Protein AF-L1J1H4-F1 (afdb_monomer)

Solvent-accessible surface area (backbone atoms only — not comparable to full-atom values): 16593 Å² total; per-residue (Å²): 138,80,84,72,66,67,69,47,59,55,51,51,56,49,52,50,52,56,55,65,72,65,65,74,81,90,81,73,96,66,87,78,77,78,72,94,64,86,63,74,34,9,79,82,80,61,44,78,44,43,29,35,33,68,76,76,74,41,37,22,27,68,68,59,43,44,71,75,39,56,64,68,75,60,98,78,78,65,94,61,102,76,55,42,14,94,43,35,31,36,75,41,92,90,56,72,65,78,77,56,76,79,50,76,42,36,40,79,60,85,64,80,75,44,33,41,30,34,42,27,56,46,51,60,86,65,53,69,67,60,54,48,62,66,44,44,82,30,33,60,71,74,45,78,42,68,42,67,55,96,57,52,89,82,42,85,87,56,80,36,65,23,33,30,42,40,26,26,76,37,44,65,19,28,56,42,38,48,72,51,42,61,44,68,49,95,89,27,49,28,43,44,42,58,76,85,64,76,87,84,68,77,90,77,94,78,91,68,82,73,74,71,12,72,46,73,30,65,45,50,79,70,74,66,55,85,52,67,90,77,41,61,37,12,88,45,75,62,50,23,87,85,38,90,70,87,81,74,79,81,76,83,81,78,90,78,83,88,81,85,86,80,89,86,134

Organism: Guillardia theta (strain CCMP2712) (NCBI:txid905079)

Structure (mmCIF, N/CA/C/O backbone):
data_AF-L1J1H4-F1
#
_entry.id   AF-L1J1H4-F1
#
loop_
_atom_site.group_PDB
_atom_site.id
_atom_site.type_symbol
_atom_site.label_atom_id
_atom_site.label_alt_id
_atom_site.label_comp_id
_atom_site.label_asym_id
_atom_site.label_entity_id
_atom_site.label_seq_id
_atom_site.pdbx_PDB_ins_code
_atom_site.Cartn_x
_atom_site.Cartn_y
_atom_site.Cartn_z
_atom_site.occupancy
_atom_site.B_iso_or_equiv
_atom_site.auth_seq_id
_atom_site.auth_comp_id
_atom_site.auth_asym_id
_atom_site.auth_atom_id
_atom_site.pdbx_PDB_model_num
ATOM 1 N N . MET A 1 1 ? 23.441 38.487 -44.786 1.00 44.00 1 MET A N 1
ATOM 2 C CA . MET A 1 1 ? 22.098 38.008 -44.387 1.00 44.00 1 MET A CA 1
ATOM 3 C C . MET A 1 1 ? 22.215 37.277 -43.052 1.00 44.00 1 MET A C 1
ATOM 5 O O . MET A 1 1 ? 23.091 36.436 -42.932 1.00 44.00 1 MET A O 1
ATOM 9 N N . ASN A 1 2 ? 21.420 37.642 -42.040 1.00 37.12 2 ASN A N 1
ATOM 10 C CA . ASN A 1 2 ? 21.580 37.168 -40.655 1.00 37.12 2 ASN A CA 1
ATOM 11 C C . ASN A 1 2 ? 20.663 35.944 -40.383 1.00 37.12 2 ASN A C 1
ATOM 13 O O . ASN A 1 2 ? 19.460 36.051 -40.631 1.00 37.12 2 ASN A O 1
ATOM 17 N N . PRO A 1 3 ? 21.169 34.79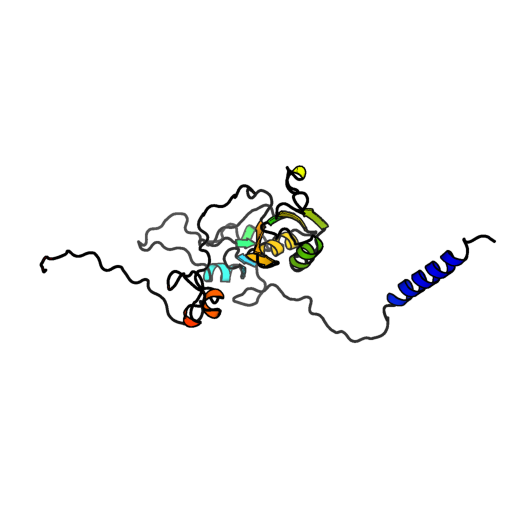6 -39.886 1.00 46.56 3 PRO A N 1
ATOM 18 C CA . PRO A 1 3 ? 20.424 33.527 -39.812 1.00 46.56 3 PRO A CA 1
ATOM 19 C C . PRO A 1 3 ? 19.467 33.395 -38.604 1.00 46.56 3 PRO A C 1
ATOM 21 O O . PRO A 1 3 ? 18.914 32.326 -38.354 1.00 46.56 3 PRO A O 1
ATOM 24 N N . SER A 1 4 ? 19.230 34.467 -37.844 1.00 56.06 4 SER A N 1
ATOM 25 C CA . SER A 1 4 ? 18.524 34.426 -36.551 1.00 56.06 4 SER A CA 1
ATOM 26 C C . SER A 1 4 ? 16.989 34.481 -36.621 1.00 56.06 4 SER A C 1
ATOM 28 O O . SER A 1 4 ? 16.326 34.194 -35.625 1.00 56.06 4 SER A O 1
ATOM 30 N N . PHE A 1 5 ? 16.392 34.796 -37.773 1.00 50.34 5 PHE A N 1
ATOM 31 C CA . PHE A 1 5 ? 14.931 34.945 -37.887 1.00 50.34 5 PHE A CA 1
ATOM 32 C C . PHE A 1 5 ? 14.179 33.627 -38.137 1.00 50.34 5 PHE A C 1
ATOM 34 O O . PHE A 1 5 ? 13.019 33.496 -37.742 1.00 50.34 5 PHE A O 1
ATOM 41 N N . PHE A 1 6 ? 14.832 32.623 -38.732 1.00 45.16 6 PHE A N 1
ATOM 42 C CA . PHE A 1 6 ? 14.185 31.353 -39.098 1.00 45.16 6 PHE A CA 1
ATOM 43 C C . PHE A 1 6 ? 13.860 30.476 -37.870 1.00 45.16 6 PHE A C 1
ATOM 45 O O . PHE A 1 6 ? 12.834 29.800 -37.830 1.00 45.16 6 PHE A O 1
ATOM 52 N N . ASN A 1 7 ? 14.682 30.563 -36.817 1.00 54.09 7 ASN A N 1
ATOM 53 C CA . ASN A 1 7 ? 14.543 29.774 -35.584 1.00 54.09 7 ASN A CA 1
ATOM 54 C C . ASN A 1 7 ? 13.576 30.364 -34.544 1.00 54.09 7 ASN A C 1
ATOM 56 O O . ASN A 1 7 ? 13.391 29.769 -33.478 1.00 54.09 7 ASN A O 1
ATOM 60 N N . ARG A 1 8 ? 12.979 31.533 -34.809 1.00 55.00 8 ARG A N 1
ATOM 61 C CA . ARG A 1 8 ? 11.949 32.117 -33.935 1.00 55.00 8 ARG A CA 1
ATOM 62 C C . ARG A 1 8 ? 10.557 31.636 -34.341 1.00 55.00 8 ARG A C 1
ATOM 64 O O . ARG A 1 8 ? 9.883 31.018 -33.532 1.00 55.00 8 ARG A O 1
ATOM 71 N N . ARG A 1 9 ? 10.222 31.720 -35.637 1.00 57.00 9 ARG A N 1
ATOM 72 C CA . ARG A 1 9 ? 8.943 31.215 -36.178 1.00 57.00 9 ARG A CA 1
ATOM 73 C C . ARG A 1 9 ? 8.719 29.724 -35.923 1.00 57.00 9 ARG A C 1
ATOM 75 O O . ARG A 1 9 ? 7.591 29.325 -35.673 1.00 57.00 9 ARG A O 1
ATOM 82 N N . LYS A 1 10 ? 9.778 28.904 -35.961 1.00 56.53 10 LYS A N 1
ATOM 83 C CA . LYS A 1 10 ? 9.676 27.467 -35.652 1.00 56.53 10 LYS A CA 1
ATOM 84 C C . LYS A 1 10 ? 9.334 27.212 -34.179 1.00 56.53 10 LYS A C 1
ATOM 86 O O . LYS A 1 10 ? 8.455 26.408 -33.912 1.00 56.53 10 LYS A O 1
ATOM 91 N N . ARG A 1 11 ? 9.961 27.945 -33.249 1.00 56.91 11 ARG A N 1
ATOM 92 C CA . ARG A 1 11 ? 9.659 27.865 -31.808 1.00 56.91 11 ARG A CA 1
ATOM 93 C C . ARG A 1 11 ? 8.281 28.415 -31.468 1.00 56.91 11 ARG A C 1
ATOM 95 O O . ARG A 1 11 ? 7.596 27.818 -30.651 1.00 56.91 11 ARG A O 1
ATOM 102 N N . ASP A 1 12 ? 7.872 29.504 -32.111 1.00 60.66 12 ASP A N 1
ATOM 103 C CA . ASP A 1 12 ? 6.559 30.110 -31.884 1.00 60.66 12 ASP A CA 1
ATOM 104 C C . ASP A 1 12 ? 5.437 29.188 -32.403 1.00 60.66 12 ASP A C 1
ATOM 106 O O . ASP A 1 12 ? 4.453 28.970 -31.705 1.00 60.66 12 ASP A O 1
ATOM 110 N N . ALA A 1 13 ? 5.631 28.539 -33.560 1.00 59.53 13 ALA A N 1
ATOM 111 C CA . ALA A 1 13 ? 4.701 27.535 -34.091 1.00 59.53 13 ALA A CA 1
ATOM 112 C C . ALA A 1 13 ? 4.657 26.235 -33.259 1.00 59.53 13 ALA A C 1
ATOM 114 O O . ALA A 1 13 ? 3.631 25.558 -33.218 1.00 59.53 13 ALA A O 1
ATOM 115 N N . GLU A 1 14 ? 5.756 25.867 -32.597 1.00 57.75 14 GLU A N 1
ATOM 116 C CA . GLU A 1 14 ? 5.834 24.692 -31.719 1.00 57.75 14 GLU A CA 1
ATOM 117 C C . GLU A 1 14 ? 5.218 24.974 -30.335 1.00 57.75 14 GLU A C 1
ATOM 119 O O . GLU A 1 14 ? 4.476 24.147 -29.810 1.00 57.75 14 GLU A O 1
ATOM 124 N N . GLN A 1 15 ? 5.411 26.187 -29.802 1.00 57.25 15 GLN A N 1
ATOM 125 C CA . GLN A 1 15 ? 4.718 26.710 -28.617 1.00 57.25 15 GLN A CA 1
ATOM 126 C C . GLN A 1 15 ? 3.205 26.853 -28.845 1.00 57.25 15 GLN A C 1
ATOM 128 O O . GLN A 1 15 ? 2.422 26.521 -27.958 1.00 57.25 15 GLN A O 1
ATOM 133 N N . GLU A 1 16 ? 2.768 27.290 -30.030 1.00 58.78 16 GLU A N 1
ATOM 134 C CA . GLU A 1 16 ? 1.342 27.369 -30.374 1.00 58.78 16 GLU A CA 1
ATOM 135 C C . GLU A 1 16 ? 0.710 25.974 -30.536 1.00 58.78 16 GLU A C 1
ATOM 137 O O . GLU A 1 16 ? -0.425 25.757 -30.114 1.00 58.78 16 GLU A O 1
ATOM 142 N N . LYS A 1 17 ? 1.463 24.991 -31.055 1.00 57.44 17 LYS A N 1
ATOM 143 C CA . LYS A 1 17 ? 1.038 23.579 -31.089 1.00 57.44 17 LYS A CA 1
ATOM 144 C C . LYS A 1 17 ? 0.970 22.944 -29.700 1.00 57.44 17 LYS A C 1
ATOM 146 O O . LYS A 1 17 ? 0.067 22.152 -29.452 1.00 57.44 17 LYS A O 1
ATOM 151 N N . LEU A 1 18 ? 1.878 23.297 -28.791 1.00 54.50 18 LEU A N 1
ATOM 152 C CA . LEU A 1 18 ? 1.830 22.855 -27.394 1.00 54.50 18 LEU A CA 1
ATOM 153 C C . LEU A 1 18 ? 0.667 23.507 -26.633 1.00 54.50 18 LEU A C 1
ATOM 155 O O . LEU A 1 18 ? 0.002 22.818 -25.869 1.00 54.50 18 LEU A O 1
ATOM 159 N N . LYS A 1 19 ? 0.356 24.783 -26.899 1.00 55.53 19 LYS A N 1
ATOM 160 C CA . LYS A 1 19 ? -0.820 25.464 -26.327 1.00 55.53 19 LYS A CA 1
ATOM 161 C C . LYS A 1 19 ? -2.148 24.904 -26.842 1.00 55.53 19 LYS A C 1
ATOM 163 O O . LYS A 1 19 ? -3.063 24.731 -26.052 1.00 55.53 19 LYS A O 1
ATOM 168 N N . LYS A 1 20 ? -2.242 24.553 -28.130 1.00 51.09 20 LYS A N 1
ATOM 169 C CA . LYS A 1 20 ? -3.438 23.910 -28.712 1.00 51.09 20 LYS A CA 1
ATOM 170 C C . LYS A 1 20 ? -3.611 22.439 -28.316 1.00 51.09 20 LYS A C 1
ATOM 172 O O . LYS A 1 20 ? -4.699 21.907 -28.462 1.00 51.09 20 LYS A O 1
ATOM 177 N N . LYS A 1 21 ? -2.567 21.778 -27.800 1.00 45.09 21 LYS A N 1
ATOM 178 C CA . LYS A 1 21 ? -2.652 20.394 -27.299 1.00 45.09 21 LYS A CA 1
ATOM 179 C C . LYS A 1 21 ? -3.248 20.297 -25.884 1.00 45.09 21 LYS A C 1
ATOM 181 O O . LYS A 1 21 ? -3.627 19.209 -25.473 1.00 45.09 21 LYS A O 1
ATOM 186 N N . TRP A 1 22 ? -3.332 21.418 -25.168 1.00 38.59 22 TRP A N 1
ATOM 187 C CA . TRP A 1 22 ? -3.897 21.525 -23.818 1.00 38.59 22 TRP A CA 1
ATOM 188 C C . TRP A 1 22 ? -5.136 22.433 -23.774 1.00 38.59 22 TRP A C 1
ATOM 190 O O . TRP A 1 22 ? -5.420 23.033 -22.741 1.00 38.59 22 TRP A O 1
ATOM 200 N N . GLN A 1 23 ? -5.873 22.563 -24.884 1.00 40.97 23 GLN A N 1
ATOM 201 C CA . GLN A 1 23 ? -7.252 23.038 -24.785 1.00 40.97 23 GLN A CA 1
ATOM 202 C C . GLN A 1 23 ? -8.076 21.894 -24.201 1.00 40.97 23 GLN A C 1
ATOM 204 O O . GLN A 1 23 ? -8.335 20.899 -24.867 1.00 40.97 23 GLN A O 1
ATOM 209 N N . ILE A 1 24 ? -8.365 22.025 -22.910 1.00 40.09 24 ILE A N 1
ATOM 210 C CA . ILE A 1 24 ? -9.417 21.288 -22.227 1.00 40.09 24 ILE A CA 1
ATOM 211 C C . ILE A 1 24 ? -10.715 21.839 -22.811 1.00 40.09 24 ILE A C 1
ATOM 213 O O . ILE A 1 24 ? -10.947 23.046 -22.736 1.00 40.09 24 ILE A O 1
ATOM 217 N N . ASP A 1 25 ? -11.497 20.976 -23.448 1.00 36.09 25 ASP A N 1
ATOM 218 C CA . ASP A 1 25 ? -12.866 21.286 -23.831 1.00 36.09 25 ASP A CA 1
ATOM 219 C C . ASP A 1 25 ? -13.677 21.472 -22.535 1.00 36.09 25 ASP A C 1
ATOM 221 O O . ASP A 1 25 ? -14.103 20.516 -21.889 1.00 36.09 25 ASP A O 1
ATOM 225 N N . GLU A 1 26 ? -13.812 22.726 -22.104 1.00 54.91 26 GLU A N 1
ATOM 226 C CA . GLU A 1 26 ? -14.904 23.177 -21.244 1.00 54.91 26 GLU A CA 1
ATOM 227 C C . GLU A 1 26 ? -16.168 23.163 -22.109 1.00 54.91 26 GLU A C 1
ATOM 229 O O . GLU A 1 26 ? -16.421 24.144 -22.794 1.00 54.91 26 GLU A O 1
ATOM 234 N N . ASP A 1 27 ? -16.845 22.015 -22.200 1.00 47.38 27 ASP A N 1
ATOM 235 C CA . ASP A 1 27 ? -18.286 21.861 -22.489 1.00 47.38 27 ASP A CA 1
ATOM 236 C C . ASP A 1 27 ? -18.575 20.415 -22.930 1.00 47.38 27 ASP A C 1
ATOM 238 O O . ASP A 1 27 ? -18.749 20.103 -24.110 1.00 47.38 27 ASP A O 1
ATOM 242 N N . SER A 1 28 ? -18.647 19.511 -21.956 1.00 42.12 28 SER A N 1
ATOM 243 C CA . SER A 1 28 ? -19.449 18.292 -22.067 1.00 42.12 28 SER A CA 1
ATOM 244 C C . SER A 1 28 ? -19.714 17.765 -20.664 1.00 42.12 28 SER A C 1
ATOM 246 O O . SER A 1 28 ? -18.915 17.020 -20.097 1.00 42.12 28 SER A O 1
ATOM 248 N N . ASP A 1 29 ? -20.839 18.217 -20.116 1.00 50.91 29 ASP A N 1
ATOM 249 C CA . ASP A 1 29 ? -21.540 17.626 -18.984 1.00 50.91 29 ASP A CA 1
ATOM 250 C C . ASP A 1 29 ? -21.906 16.166 -19.302 1.00 50.91 29 ASP A C 1
ATOM 252 O O . ASP A 1 29 ? -23.026 15.857 -19.702 1.00 50.91 29 ASP A O 1
ATOM 256 N N . GLU A 1 30 ? -20.952 15.255 -19.133 1.00 53.16 30 GLU A N 1
ATOM 257 C CA . GLU A 1 30 ? -21.224 13.849 -18.850 1.00 53.16 30 GLU A CA 1
ATOM 258 C C . GLU A 1 30 ? -20.376 13.465 -17.637 1.00 53.16 30 GLU A C 1
ATOM 260 O O . GLU A 1 30 ? -19.167 13.244 -17.720 1.00 53.16 30 GLU A O 1
ATOM 265 N N . GLU A 1 31 ? -21.027 13.466 -16.472 1.00 54.81 31 GLU A N 1
ATOM 266 C CA . GLU A 1 31 ? -20.490 12.941 -15.224 1.00 54.81 31 GLU A CA 1
ATOM 267 C C . GLU A 1 31 ? -20.221 11.438 -15.357 1.00 54.81 31 GLU A C 1
ATOM 269 O O . GLU A 1 31 ? -21.014 10.601 -14.926 1.00 54.81 31 GLU A O 1
ATOM 274 N N . ASP A 1 32 ? -19.068 11.074 -15.912 1.00 40.59 32 ASP A N 1
ATOM 275 C CA . ASP A 1 32 ? -18.529 9.731 -15.729 1.00 40.59 32 ASP A CA 1
ATOM 276 C C . ASP A 1 32 ? -17.822 9.687 -14.368 1.00 40.59 32 ASP A C 1
ATOM 278 O O . ASP A 1 32 ? -16.615 9.881 -14.206 1.00 40.59 32 ASP A O 1
ATOM 282 N N . SER A 1 33 ? -18.674 9.549 -13.355 1.00 52.53 33 SER A N 1
ATOM 283 C CA . SER A 1 33 ? -18.399 9.219 -11.960 1.00 52.53 33 SER A CA 1
ATOM 284 C C . SER A 1 33 ? -17.386 8.072 -11.797 1.00 52.53 33 SER A C 1
ATOM 286 O O . SER A 1 33 ? -17.728 6.927 -11.510 1.00 52.53 33 SER A O 1
ATOM 288 N N . LEU A 1 34 ? -16.094 8.375 -11.928 1.00 49.56 34 LEU A N 1
ATOM 289 C CA . LEU A 1 34 ? -15.030 7.491 -11.457 1.00 49.56 34 LEU A CA 1
ATOM 290 C C . LEU A 1 34 ? -14.965 7.580 -9.926 1.00 49.56 34 LEU A C 1
ATOM 292 O O . LEU A 1 34 ? -14.316 8.442 -9.338 1.00 49.56 34 LEU A O 1
ATOM 296 N N . ASP A 1 35 ? -15.730 6.677 -9.324 1.00 46.78 35 ASP A N 1
ATOM 297 C CA . ASP A 1 35 ? -15.938 6.387 -7.910 1.00 46.78 35 ASP A CA 1
ATOM 298 C C . ASP A 1 35 ? -14.675 6.567 -7.018 1.00 46.78 35 ASP A C 1
ATOM 300 O O . ASP A 1 35 ? -13.744 5.759 -7.080 1.00 46.78 35 ASP A O 1
ATOM 304 N N . PRO A 1 36 ? -14.614 7.590 -6.137 1.00 47.28 36 PRO A N 1
ATOM 305 C CA . PRO A 1 36 ? -13.540 7.752 -5.148 1.00 47.28 36 PRO A CA 1
ATOM 306 C C . PRO A 1 36 ? -13.628 6.765 -3.965 1.00 47.28 36 PRO A C 1
ATOM 308 O O . PRO A 1 36 ? -12.933 6.940 -2.958 1.00 47.28 36 PRO A O 1
ATOM 311 N N . SER A 1 37 ? -14.463 5.729 -4.058 1.00 49.75 37 SER A N 1
ATOM 312 C CA . SER A 1 37 ? -14.734 4.765 -3.002 1.00 49.75 37 SER A CA 1
ATOM 313 C C . SER A 1 37 ? -14.415 3.318 -3.402 1.00 49.75 37 SER A C 1
ATOM 315 O O . SER A 1 37 ? -15.249 2.422 -3.371 1.00 49.75 37 SER A O 1
ATOM 317 N N . GLU A 1 38 ? -13.123 2.993 -3.499 1.00 56.91 38 GLU A N 1
ATOM 318 C CA . GLU A 1 38 ? -12.696 1.784 -2.778 1.00 56.91 38 GLU A CA 1
ATOM 319 C C . GLU A 1 38 ? -12.763 2.105 -1.276 1.00 56.91 38 GLU A C 1
ATOM 321 O O . GLU A 1 38 ? -11.748 2.292 -0.598 1.00 56.91 38 GLU A O 1
ATOM 326 N N . THR A 1 39 ? -13.987 2.271 -0.751 1.00 68.50 39 THR A N 1
ATOM 327 C CA . THR A 1 39 ? -14.218 2.433 0.682 1.00 68.50 39 THR A CA 1
ATOM 328 C C . THR A 1 39 ? -13.576 1.239 1.357 1.00 68.50 39 THR A C 1
ATOM 330 O O . THR A 1 39 ? -13.965 0.091 1.121 1.00 68.50 39 THR A O 1
ATOM 333 N N . LEU A 1 40 ? -12.564 1.506 2.180 1.00 75.12 40 LEU A N 1
ATOM 334 C CA . LEU A 1 40 ? -12.022 0.497 3.071 1.00 75.12 40 LEU A CA 1
ATOM 335 C C . LEU A 1 40 ? -13.196 -0.010 3.899 1.00 75.12 40 LEU A C 1
ATOM 337 O O . LEU A 1 40 ? -13.833 0.770 4.599 1.00 75.12 40 LEU A O 1
ATOM 341 N N . THR A 1 41 ? -13.496 -1.296 3.779 1.00 85.69 41 THR A N 1
ATOM 342 C CA . THR A 1 41 ? -14.612 -1.934 4.470 1.00 85.69 41 THR A CA 1
ATOM 343 C C . THR A 1 41 ? -14.098 -3.108 5.281 1.00 85.69 41 THR A C 1
ATOM 345 O O . THR A 1 41 ? -13.123 -3.771 4.918 1.00 85.69 41 THR A O 1
ATOM 348 N N . CYS A 1 42 ? -14.741 -3.371 6.414 1.00 86.50 42 CYS A N 1
ATOM 349 C CA . CYS A 1 42 ? -14.498 -4.588 7.167 1.00 86.50 42 CYS A CA 1
ATOM 350 C C . CYS A 1 42 ? -14.797 -5.799 6.274 1.00 86.50 42 CYS A C 1
ATOM 352 O O . CYS A 1 42 ? -15.889 -5.909 5.721 1.00 86.50 42 CYS A O 1
ATOM 354 N N . CYS A 1 43 ? -13.864 -6.744 6.169 1.00 87.31 43 CYS A N 1
ATOM 355 C CA . CYS A 1 43 ? -14.035 -7.915 5.307 1.00 87.31 43 CYS A CA 1
ATOM 356 C C . CYS A 1 43 ? -15.190 -8.836 5.734 1.00 87.31 43 CYS A C 1
ATOM 358 O O . CYS A 1 43 ? -15.616 -9.674 4.944 1.00 87.31 43 CYS A O 1
ATOM 360 N N . THR A 1 44 ? -15.695 -8.676 6.960 1.00 88.50 44 THR A N 1
ATOM 361 C CA . THR A 1 44 ? -16.792 -9.478 7.507 1.00 88.50 44 THR A CA 1
ATOM 362 C C . THR A 1 44 ? -18.136 -8.765 7.362 1.00 88.50 44 THR A C 1
ATOM 364 O O . THR A 1 44 ? -19.009 -9.262 6.658 1.00 88.50 44 THR A O 1
ATOM 367 N N . CYS A 1 45 ? -18.315 -7.579 7.960 1.00 89.50 45 CYS A N 1
ATOM 368 C CA . CYS A 1 45 ? -19.605 -6.870 7.914 1.00 89.50 45 CYS A CA 1
ATOM 369 C C . CYS A 1 45 ? -19.755 -5.852 6.783 1.00 89.50 45 CYS A C 1
ATOM 371 O O . CYS A 1 45 ? -20.827 -5.273 6.636 1.00 89.50 45 CYS A O 1
ATOM 373 N N . ARG A 1 46 ? -18.691 -5.588 6.019 1.00 88.44 46 ARG A N 1
ATOM 374 C CA . ARG A 1 46 ? -18.613 -4.514 5.016 1.00 88.44 46 ARG A CA 1
ATOM 375 C C . ARG A 1 46 ? -18.862 -3.091 5.546 1.00 88.44 46 ARG A C 1
ATOM 377 O O . ARG A 1 46 ? -18.986 -2.172 4.749 1.00 88.44 46 ARG A O 1
ATOM 384 N N . GLY A 1 47 ? -18.913 -2.900 6.866 1.00 85.56 47 GLY A N 1
ATOM 385 C CA . GLY A 1 47 ? -18.986 -1.583 7.507 1.00 85.56 47 GLY A CA 1
ATOM 386 C C . GLY A 1 47 ? -17.625 -0.887 7.595 1.00 85.56 47 GLY A C 1
ATOM 387 O O . GLY A 1 47 ? -16.623 -1.408 7.100 1.00 85.56 47 GLY A O 1
ATOM 388 N N . GLU A 1 48 ? -17.577 0.267 8.261 1.00 82.50 48 GLU A N 1
ATOM 389 C CA . GLU A 1 48 ? -16.332 1.014 8.469 1.00 82.50 48 GLU A CA 1
ATOM 390 C C . GLU A 1 48 ? -15.325 0.198 9.307 1.00 82.50 48 GLU A C 1
ATOM 392 O O . GLU A 1 48 ? -15.667 -0.302 10.384 1.00 82.50 48 GLU A O 1
ATOM 397 N N . PRO A 1 49 ? -14.089 -0.003 8.818 1.00 87.50 49 PRO A N 1
ATOM 398 C CA . PRO A 1 49 ? -13.069 -0.732 9.543 1.00 87.50 49 PRO A CA 1
ATOM 399 C C . PRO A 1 49 ? -12.389 0.163 10.578 1.00 87.50 49 PRO A C 1
ATOM 401 O O . PRO A 1 49 ? -12.165 1.350 10.366 1.00 87.50 49 PRO A O 1
ATOM 404 N N . ASP A 1 50 ? -11.981 -0.461 11.674 1.00 84.50 50 ASP A N 1
ATOM 405 C CA . ASP A 1 50 ? -11.253 0.172 12.771 1.00 84.50 50 ASP A CA 1
ATOM 406 C C . ASP A 1 50 ? -9.738 -0.052 12.646 1.00 84.50 50 ASP A C 1
ATOM 408 O O . ASP A 1 50 ? -8.917 0.753 13.092 1.00 84.50 50 ASP A O 1
ATOM 412 N N . LEU A 1 51 ? -9.352 -1.193 12.070 1.00 86.06 51 LEU A N 1
ATOM 413 C CA . LEU A 1 51 ? -7.981 -1.680 12.065 1.00 86.06 51 LEU A CA 1
ATOM 414 C C . LEU A 1 51 ? -7.674 -2.489 10.802 1.00 86.06 51 LEU A C 1
ATOM 416 O O . LEU A 1 51 ? -8.555 -3.023 10.123 1.00 86.06 51 LEU A O 1
ATOM 420 N N . ARG A 1 52 ? -6.381 -2.625 10.514 1.00 85.50 52 ARG A N 1
ATOM 421 C CA . ARG A 1 52 ? -5.836 -3.518 9.493 1.00 85.50 52 ARG A CA 1
ATOM 422 C C . ARG A 1 52 ? -5.035 -4.626 10.159 1.00 85.50 52 ARG A C 1
ATOM 424 O O . ARG A 1 52 ? -4.121 -4.351 10.936 1.00 85.50 52 ARG A O 1
ATOM 431 N N . CYS A 1 53 ? -5.320 -5.871 9.797 1.00 84.25 53 CYS A N 1
ATOM 432 C CA . CYS A 1 53 ? -4.459 -6.993 10.145 1.00 84.25 53 CYS A CA 1
ATOM 433 C C . CYS A 1 53 ? -3.246 -7.017 9.205 1.00 84.25 53 CYS A C 1
ATOM 435 O O . CYS A 1 53 ? -3.395 -7.050 7.980 1.00 84.25 53 CYS A O 1
ATOM 437 N N . ASN A 1 54 ? -2.040 -7.024 9.767 1.00 75.38 54 ASN A N 1
ATOM 438 C CA . ASN A 1 54 ? -0.806 -7.062 8.988 1.00 75.38 54 ASN A CA 1
ATOM 439 C C . ASN A 1 54 ? -0.497 -8.455 8.438 1.00 75.38 54 ASN A C 1
ATOM 441 O O . ASN A 1 54 ? 0.134 -8.545 7.389 1.00 75.38 54 ASN A O 1
ATOM 445 N N . ASP A 1 55 ? -0.948 -9.511 9.112 1.00 77.44 55 ASP A N 1
ATOM 446 C CA . ASP A 1 55 ? -0.683 -10.891 8.697 1.00 77.44 55 ASP A CA 1
ATOM 447 C C . ASP A 1 55 ? -1.751 -11.412 7.713 1.00 77.44 55 ASP A C 1
ATOM 449 O O . ASP A 1 55 ? -1.417 -12.150 6.791 1.00 77.44 55 ASP A O 1
ATOM 453 N N . CYS A 1 56 ? -3.005 -10.953 7.824 1.00 78.75 56 CYS A N 1
ATOM 454 C CA . CYS A 1 56 ? -4.094 -11.285 6.885 1.00 78.75 56 CYS A CA 1
ATOM 455 C C . CYS A 1 56 ? -4.252 -10.289 5.727 1.00 78.75 56 CYS A C 1
ATOM 457 O O . CYS A 1 56 ? -5.103 -10.487 4.860 1.00 78.75 56 CYS A O 1
ATOM 459 N N . CYS A 1 57 ? -3.511 -9.177 5.740 1.00 78.38 57 CYS A N 1
ATOM 460 C CA . CYS A 1 57 ? -3.631 -8.078 4.773 1.00 78.38 57 CYS A CA 1
ATOM 461 C C . CYS A 1 57 ? -5.071 -7.564 4.550 1.00 78.38 57 CYS A C 1
ATOM 463 O O . CYS A 1 57 ? -5.374 -7.047 3.479 1.00 78.38 57 CYS A O 1
ATOM 465 N N . SER A 1 58 ? -5.940 -7.676 5.559 1.00 83.94 58 SER A N 1
ATOM 466 C CA . SER A 1 58 ? -7.374 -7.361 5.474 1.00 83.94 58 SER A CA 1
ATOM 467 C C . SER A 1 58 ? -7.791 -6.336 6.532 1.00 83.94 58 SER A C 1
ATOM 469 O O . SER A 1 58 ? -7.120 -6.181 7.559 1.00 83.94 58 SER A O 1
ATOM 471 N N . TYR A 1 59 ? -8.893 -5.632 6.272 1.00 86.50 59 TYR A N 1
ATOM 472 C CA . TYR A 1 59 ? -9.461 -4.612 7.154 1.00 86.50 59 TYR A CA 1
ATOM 473 C C . TYR A 1 59 ? -10.610 -5.191 7.977 1.00 86.50 59 TYR A C 1
ATOM 475 O O . TYR A 1 59 ? -11.434 -5.946 7.462 1.00 86.50 59 TYR A O 1
ATOM 483 N N . PHE A 1 60 ? -10.683 -4.825 9.252 1.00 89.62 60 PHE A N 1
ATOM 484 C CA . PHE A 1 60 ? -11.692 -5.323 10.182 1.00 89.62 60 PHE A CA 1
ATOM 485 C C . PHE A 1 60 ? -12.207 -4.179 11.052 1.00 89.62 60 PHE A C 1
ATOM 487 O O . PHE A 1 60 ? -11.458 -3.254 11.367 1.00 89.62 60 PHE A O 1
ATOM 494 N N . CYS A 1 61 ? -13.464 -4.253 11.489 1.00 91.00 61 CYS A N 1
ATOM 495 C CA . CYS A 1 61 ? -13.827 -3.569 12.724 1.00 91.00 61 CYS A CA 1
ATOM 496 C C . CYS A 1 61 ? -13.250 -4.347 13.916 1.00 91.00 61 CYS A C 1
ATOM 498 O O . CYS A 1 61 ? -12.921 -5.533 13.807 1.00 91.00 61 CYS A O 1
ATOM 500 N N . SER A 1 62 ? -13.127 -3.673 15.051 1.00 88.12 62 SER A N 1
ATOM 501 C CA . SER A 1 62 ? -12.609 -4.226 16.305 1.00 88.12 62 SER A CA 1
ATOM 502 C C . SER A 1 62 ? -13.259 -5.566 16.666 1.00 88.12 62 SER A C 1
ATOM 504 O O . SER A 1 62 ? -12.546 -6.541 16.876 1.00 88.12 62 SER A O 1
ATO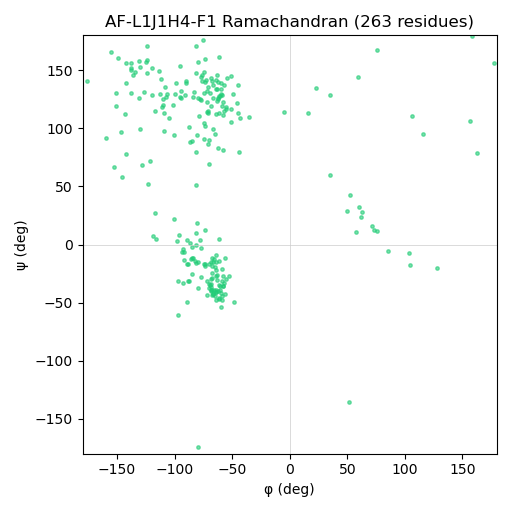M 506 N N . GLN A 1 63 ? -14.592 -5.652 16.637 1.00 87.88 63 GLN A N 1
ATOM 507 C CA . GLN A 1 63 ? -15.340 -6.877 16.964 1.00 87.88 63 GLN A CA 1
ATOM 508 C C . GLN A 1 63 ? -14.982 -8.052 16.044 1.00 87.88 63 GLN A C 1
ATOM 510 O O . GLN A 1 63 ? -14.542 -9.099 16.517 1.00 87.88 63 GLN A O 1
ATOM 515 N N . HIS A 1 64 ? -15.077 -7.866 14.725 1.00 90.81 64 HIS A N 1
ATOM 516 C CA . HIS A 1 64 ? -14.780 -8.939 13.772 1.00 90.81 64 HIS A CA 1
ATOM 517 C C . HIS A 1 64 ? -13.301 -9.321 13.753 1.00 90.81 64 HIS A C 1
ATOM 519 O O . HIS A 1 64 ? -12.969 -10.446 13.381 1.00 90.81 64 HIS A O 1
ATOM 525 N N . PHE A 1 65 ? -12.399 -8.417 14.149 1.00 89.62 65 PHE A N 1
ATOM 526 C CA . PHE A 1 65 ? -11.001 -8.779 14.336 1.00 89.62 65 PHE A CA 1
ATOM 527 C C . PHE A 1 65 ? -10.837 -9.787 15.474 1.00 89.62 65 PHE A C 1
ATOM 529 O O . PHE A 1 65 ? -10.130 -10.773 15.276 1.00 89.62 65 PHE A O 1
ATOM 536 N N . VAL A 1 66 ? -11.521 -9.581 16.607 1.00 87.19 66 VAL A N 1
ATOM 537 C CA . VAL A 1 66 ? -11.516 -10.526 17.736 1.00 87.19 66 VAL A CA 1
ATOM 538 C C . VAL A 1 66 ? -12.080 -11.883 17.325 1.00 87.19 66 VAL A C 1
ATOM 540 O O . VAL A 1 66 ? -11.454 -12.910 17.573 1.00 87.19 66 VAL A O 1
ATOM 543 N N . GLU A 1 67 ? -13.222 -11.890 16.640 1.00 85.38 67 GLU A N 1
ATOM 544 C CA . GLU A 1 67 ? -13.886 -13.125 16.203 1.00 85.38 67 GLU A CA 1
ATOM 545 C C . GLU A 1 67 ? -13.070 -13.906 15.166 1.00 85.38 67 GLU A C 1
ATOM 547 O O . GLU A 1 67 ? -13.005 -15.133 15.211 1.00 85.38 67 GLU A O 1
ATOM 552 N N . SER A 1 68 ? -12.427 -13.197 14.234 1.00 83.12 68 SER A N 1
ATOM 553 C CA . SER A 1 68 ? -11.666 -13.820 13.142 1.00 83.12 68 SER A CA 1
ATOM 554 C C . SER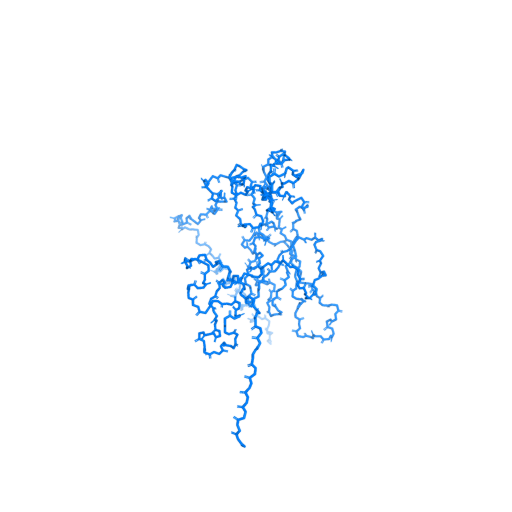 A 1 68 ? -10.257 -14.250 13.561 1.00 83.12 68 SER A C 1
ATOM 556 O O . SER A 1 68 ? -9.623 -15.027 12.849 1.00 83.12 68 SER A O 1
ATOM 558 N N . HIS A 1 69 ? -9.751 -13.747 14.691 1.00 85.06 69 HIS A N 1
ATOM 559 C CA . HIS A 1 69 ? -8.407 -14.036 15.196 1.00 85.06 69 HIS A CA 1
ATOM 560 C C . HIS A 1 69 ? -8.477 -14.499 16.655 1.00 85.06 69 HIS A C 1
ATOM 562 O O . HIS A 1 69 ? -8.019 -13.774 17.546 1.00 85.06 69 HIS A O 1
ATOM 568 N N . PRO A 1 70 ? -9.042 -15.695 16.907 1.00 75.12 70 PRO A N 1
ATOM 569 C CA . PRO A 1 70 ? -9.175 -16.219 18.255 1.00 75.12 70 PRO A CA 1
ATOM 570 C C . PRO A 1 70 ? -7.808 -16.418 18.917 1.00 75.12 70 PRO A C 1
ATOM 572 O O . PRO A 1 70 ? -6.758 -16.476 18.270 1.00 75.12 70 PRO A O 1
ATOM 575 N N . LEU A 1 71 ? -7.842 -16.520 20.239 1.00 68.56 71 LEU A N 1
ATOM 576 C CA . LEU A 1 71 ? -6.679 -16.803 21.065 1.00 68.56 71 LEU A CA 1
ATOM 577 C C . LEU A 1 71 ? -6.050 -18.152 20.698 1.00 68.56 71 LEU A C 1
ATOM 579 O O . LEU A 1 71 ? -6.754 -19.136 20.477 1.00 68.56 71 LEU A O 1
ATOM 583 N N . ASP A 1 72 ? -4.717 -18.202 20.672 1.00 60.62 72 ASP A N 1
ATOM 584 C CA . ASP A 1 72 ? -3.974 -19.459 20.591 1.00 60.62 72 ASP A CA 1
ATOM 585 C C . ASP A 1 72 ? -4.125 -20.213 21.929 1.00 60.62 72 ASP A C 1
ATOM 587 O O . ASP A 1 72 ? -3.344 -20.020 22.857 1.00 60.62 72 ASP A O 1
ATOM 591 N N . VAL A 1 73 ? -5.146 -21.060 22.058 1.00 56.84 73 VAL A N 1
ATOM 592 C CA . VAL A 1 73 ? -5.277 -21.961 23.213 1.00 56.84 73 VAL A CA 1
ATOM 593 C C . VAL A 1 73 ? -4.285 -23.122 23.101 1.00 56.84 73 VAL A C 1
ATOM 595 O O . VAL A 1 73 ? -4.186 -23.775 22.063 1.00 56.84 73 VAL A O 1
ATOM 598 N N . ASP A 1 74 ? -3.538 -23.364 24.176 1.00 50.69 74 ASP A N 1
ATOM 599 C CA . ASP A 1 74 ? -2.706 -24.556 24.344 1.00 50.69 74 ASP A CA 1
ATOM 600 C C . ASP A 1 74 ? -3.586 -25.816 24.474 1.00 50.69 74 ASP A C 1
ATOM 602 O O . ASP A 1 74 ? -4.617 -25.800 25.151 1.00 50.69 74 ASP A O 1
ATOM 606 N N . ASP A 1 75 ? -3.152 -26.919 23.854 1.00 55.28 75 ASP A N 1
ATOM 607 C CA . ASP A 1 75 ? -3.835 -28.229 23.826 1.00 55.28 75 ASP A CA 1
ATOM 608 C C . ASP A 1 75 ? -3.996 -28.846 25.238 1.00 55.28 75 ASP A C 1
ATOM 610 O O . ASP A 1 75 ? -4.785 -29.765 25.447 1.00 55.28 75 ASP A O 1
ATOM 614 N N . GLY A 1 76 ? -3.281 -28.312 26.237 1.00 60.19 76 GLY A N 1
ATOM 615 C CA . GLY A 1 76 ? -3.290 -28.744 27.633 1.00 60.19 76 GLY A CA 1
ATOM 616 C C . GLY A 1 76 ? -4.188 -27.941 28.580 1.00 60.19 76 GLY A C 1
ATOM 617 O O . GLY A 1 76 ? -4.179 -28.227 29.780 1.00 60.19 76 GLY A O 1
ATOM 618 N N . GLY A 1 77 ? -4.955 -26.954 28.097 1.00 52.12 77 GLY A N 1
ATOM 619 C CA . GLY A 1 77 ? -5.971 -26.253 28.900 1.00 52.12 77 GLY A CA 1
ATOM 620 C C . GLY A 1 77 ? -5.430 -25.485 30.115 1.00 52.12 77 GLY A C 1
ATOM 621 O O . GLY A 1 77 ? -6.168 -25.265 31.077 1.00 52.12 77 GLY A O 1
ATOM 622 N N . ARG A 1 78 ? -4.149 -25.095 30.109 1.00 54.62 78 ARG A N 1
ATOM 623 C CA . ARG A 1 78 ? -3.529 -24.325 31.197 1.00 54.62 78 ARG A CA 1
ATOM 624 C C . ARG A 1 78 ? -3.471 -22.839 30.825 1.00 54.62 78 ARG A C 1
ATOM 626 O O . ARG A 1 78 ? -2.982 -22.491 29.755 1.00 54.62 78 ARG A O 1
ATOM 633 N N . GLU A 1 79 ? -3.947 -21.966 31.717 1.00 43.31 79 GLU A N 1
ATOM 634 C CA . GLU A 1 79 ? -3.806 -20.510 31.577 1.00 43.31 79 GLU A CA 1
ATOM 635 C C . GLU A 1 79 ? -2.320 -20.125 31.498 1.00 43.31 79 GLU A C 1
ATOM 637 O O . GLU A 1 79 ? -1.543 -20.371 32.422 1.00 43.31 79 GLU A O 1
ATOM 642 N N . VAL A 1 80 ? -1.928 -19.521 30.378 1.00 52.47 80 VAL A N 1
ATOM 643 C CA . VAL A 1 80 ? -0.643 -18.843 30.183 1.00 52.47 80 VAL A CA 1
ATOM 644 C C . VAL A 1 80 ? -0.931 -17.345 30.097 1.00 52.47 80 VAL A C 1
ATOM 646 O O . VAL A 1 80 ? -1.733 -16.922 29.272 1.00 52.47 80 VAL A O 1
ATOM 649 N N . GLU A 1 81 ? -0.284 -16.537 30.941 1.00 50.91 81 GLU A N 1
ATOM 650 C CA . GLU A 1 81 ? -0.593 -15.114 31.211 1.00 50.91 81 GLU A CA 1
ATOM 651 C C . GLU A 1 81 ? -0.485 -14.137 30.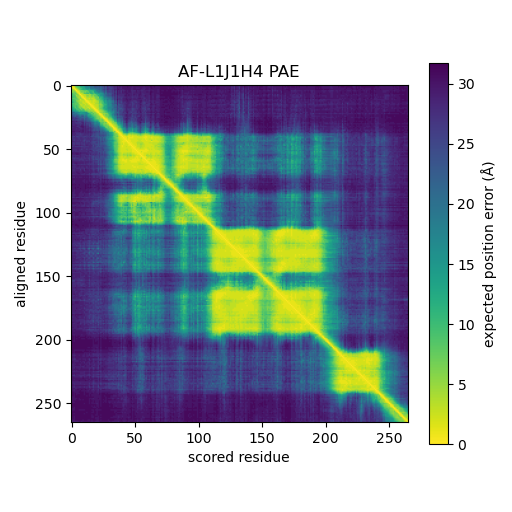015 1.00 50.91 81 GLU A C 1
ATOM 653 O O . GLU A 1 81 ? -0.640 -12.929 30.179 1.00 50.91 81 GLU A O 1
ATOM 658 N N . SER A 1 82 ? -0.228 -14.599 28.790 1.00 55.94 82 SER A N 1
ATOM 659 C CA . SER A 1 82 ? -0.191 -13.709 27.626 1.00 55.94 82 SER A CA 1
ATOM 660 C C . SER A 1 82 ? -0.537 -14.443 26.338 1.00 55.94 82 SER A C 1
ATOM 662 O O . SER A 1 82 ? 0.293 -14.634 25.448 1.00 55.94 82 SER A O 1
ATOM 664 N N . VAL A 1 83 ? -1.789 -14.879 26.238 1.00 56.84 83 VAL A N 1
ATOM 665 C CA . VAL A 1 83 ? -2.336 -15.361 24.973 1.00 56.84 83 VAL A CA 1
ATOM 666 C C . VAL A 1 83 ? -2.894 -14.153 24.234 1.00 56.84 83 VAL A C 1
ATOM 668 O O . VAL A 1 83 ? -3.955 -13.646 24.562 1.00 56.84 83 VAL A O 1
ATOM 671 N N . LYS A 1 84 ? -2.154 -13.647 23.254 1.00 61.03 84 LYS A N 1
ATOM 672 C CA . LYS A 1 84 ? -2.674 -12.777 22.193 1.00 61.03 84 LYS A CA 1
ATOM 673 C C . LYS A 1 84 ? -2.579 -13.590 20.912 1.00 61.03 84 LYS A C 1
ATOM 675 O O . LYS A 1 84 ? -1.601 -14.318 20.744 1.00 61.03 84 LYS A O 1
ATOM 680 N N . SER A 1 85 ? -3.554 -13.486 20.009 1.00 66.62 85 SER A N 1
ATOM 681 C CA . SER A 1 85 ? -3.423 -14.122 18.691 1.00 66.62 85 SER A CA 1
ATOM 682 C C . SER A 1 85 ? -2.084 -13.733 18.039 1.00 66.62 85 SER A C 1
ATOM 684 O O . SER A 1 85 ? -1.605 -12.607 18.206 1.00 66.62 85 SER A O 1
ATOM 686 N N . LYS A 1 86 ? -1.452 -14.646 17.285 1.00 72.25 86 LYS A N 1
ATOM 687 C CA . LYS A 1 86 ? -0.181 -14.376 16.564 1.00 72.25 86 LYS A CA 1
ATOM 688 C C . LYS A 1 86 ? -0.237 -13.183 15.599 1.00 72.25 86 LYS A C 1
ATOM 690 O O . LYS A 1 86 ? 0.799 -12.755 15.093 1.00 72.25 86 LYS A O 1
ATOM 695 N N . HIS A 1 87 ? -1.429 -12.668 15.320 1.00 78.94 87 HIS A N 1
ATOM 696 C CA . HIS A 1 87 ? -1.665 -11.643 14.321 1.00 78.94 87 HIS A CA 1
ATOM 697 C C . HIS A 1 87 ? -1.381 -10.250 14.878 1.00 78.94 87 HIS A C 1
ATOM 699 O O . HIS A 1 87 ? -1.853 -9.848 15.938 1.00 78.94 87 HIS A O 1
ATOM 705 N N . ARG A 1 88 ? -0.617 -9.474 14.123 1.00 79.75 88 ARG A N 1
ATOM 706 C CA . ARG A 1 88 ? -0.341 -8.066 14.377 1.00 79.75 88 ARG A CA 1
ATOM 707 C C . ARG A 1 88 ? -1.376 -7.209 13.680 1.00 79.75 88 ARG A C 1
ATOM 709 O O . ARG A 1 88 ? -1.741 -7.469 12.531 1.00 79.75 88 ARG A O 1
ATOM 716 N N . PHE A 1 89 ? -1.804 -6.148 14.342 1.00 81.88 89 PHE A N 1
ATOM 717 C CA . PHE A 1 89 ? -2.759 -5.208 13.776 1.00 81.88 89 PHE A CA 1
ATOM 718 C C . PHE A 1 89 ? -2.307 -3.762 13.936 1.00 81.88 89 PHE A C 1
ATOM 720 O O . PHE A 1 89 ? -1.471 -3.422 14.777 1.00 81.88 89 PHE A O 1
ATOM 727 N N . ARG A 1 90 ? -2.857 -2.908 13.073 1.00 78.50 90 ARG A N 1
ATOM 728 C CA . ARG A 1 90 ? -2.660 -1.460 13.085 1.00 78.50 90 ARG A CA 1
ATOM 729 C C . ARG A 1 90 ? -4.005 -0.765 13.105 1.00 78.50 90 ARG A C 1
ATOM 731 O O . ARG A 1 90 ? -4.864 -1.093 12.291 1.00 78.50 90 ARG A O 1
ATOM 738 N N . VAL A 1 91 ? -4.160 0.194 14.005 1.00 82.62 91 VAL A N 1
ATOM 739 C CA . VAL A 1 91 ? -5.360 1.031 14.086 1.00 82.62 91 VAL A CA 1
ATOM 740 C C . VAL A 1 91 ? -5.359 2.020 12.921 1.00 82.62 91 VAL A C 1
ATOM 742 O O . VAL A 1 91 ? -4.304 2.523 12.522 1.00 82.62 91 VAL A O 1
ATOM 745 N N . LEU A 1 92 ? -6.525 2.247 12.318 1.00 74.88 92 LEU A N 1
ATOM 746 C CA . LEU A 1 92 ? -6.662 3.210 11.231 1.00 74.88 92 LEU A CA 1
ATOM 747 C C . LEU A 1 92 ? -6.673 4.644 11.773 1.00 74.88 92 LEU A C 1
ATOM 749 O O . LEU A 1 92 ? -7.171 4.928 12.860 1.00 74.88 92 LEU A O 1
ATOM 753 N N . VAL A 1 93 ? -6.111 5.563 10.988 1.00 59.50 93 VAL A N 1
ATOM 754 C CA . VAL A 1 93 ? -6.042 6.988 11.337 1.00 59.50 93 VAL A CA 1
ATOM 755 C C . VAL A 1 93 ? -7.458 7.543 11.507 1.00 59.50 93 VAL A C 1
ATOM 757 O O . VAL A 1 93 ? -8.277 7.409 10.602 1.00 59.50 93 VAL A O 1
ATOM 760 N N . GLY A 1 94 ? -7.720 8.198 12.641 1.00 63.72 94 GLY A N 1
ATOM 761 C CA . GLY A 1 94 ? -9.022 8.793 12.967 1.00 63.72 94 GLY A CA 1
ATOM 762 C C . GLY A 1 94 ? -9.854 7.995 13.973 1.00 63.72 94 GLY A C 1
ATOM 763 O O . GLY A 1 94 ? -10.862 8.509 14.452 1.00 63.72 94 GLY A O 1
ATOM 764 N N . VAL A 1 95 ? -9.425 6.787 14.352 1.00 68.50 95 VAL A N 1
ATOM 765 C CA . VAL A 1 95 ? -10.063 6.024 15.432 1.00 68.50 95 VAL A CA 1
ATOM 766 C C . VAL A 1 95 ? -9.400 6.357 16.771 1.00 68.50 95 VAL A C 1
ATOM 768 O O . VAL A 1 95 ? -8.181 6.478 16.853 1.00 68.50 95 VAL A O 1
ATOM 771 N N . LEU A 1 96 ? -10.202 6.507 17.832 1.00 72.81 96 LEU A N 1
ATOM 772 C CA . LEU A 1 96 ? -9.705 6.703 19.197 1.00 72.81 96 LEU A CA 1
ATOM 773 C C . LEU A 1 96 ? -8.805 5.530 19.602 1.00 72.81 96 LEU A C 1
ATOM 775 O O . LEU A 1 96 ? -9.290 4.416 19.803 1.00 72.81 96 LEU A O 1
ATOM 779 N N . GLU A 1 97 ? -7.507 5.797 19.745 1.00 65.56 97 GLU A N 1
ATOM 780 C CA . GLU A 1 97 ? -6.507 4.782 20.079 1.00 65.56 97 GLU A CA 1
ATOM 781 C C . GLU A 1 97 ? -6.810 4.095 21.410 1.00 65.56 97 GLU A C 1
ATOM 783 O O . GLU A 1 97 ? -6.594 2.892 21.515 1.00 65.56 97 GLU A O 1
ATOM 788 N N . SER A 1 98 ? -7.425 4.801 22.363 1.00 72.62 98 SER A N 1
ATOM 789 C CA . SER A 1 98 ? -7.818 4.249 23.663 1.00 72.62 98 SER A CA 1
ATOM 790 C C . SER A 1 98 ? -8.775 3.055 23.583 1.00 72.62 98 SER A C 1
ATOM 792 O O . SER A 1 98 ? -8.836 2.254 24.509 1.00 72.62 98 SER A O 1
ATOM 794 N N . LYS A 1 99 ? -9.499 2.874 22.468 1.00 71.19 99 LYS A N 1
ATOM 795 C CA . LYS A 1 99 ? -10.380 1.710 22.263 1.00 71.19 99 LYS A CA 1
ATOM 796 C C . LYS A 1 99 ? -9.630 0.381 22.109 1.00 71.19 99 LYS A C 1
ATOM 798 O O . LYS A 1 99 ? -10.272 -0.663 22.179 1.00 71.19 99 LYS A O 1
ATOM 803 N N . PHE A 1 100 ? -8.318 0.396 21.857 1.00 71.69 100 PHE A N 1
ATOM 804 C CA . PHE A 1 100 ? -7.541 -0.822 21.571 1.00 71.69 100 PHE A CA 1
ATOM 805 C C . PHE A 1 100 ? -6.423 -1.090 22.584 1.00 71.69 100 PHE A C 1
ATOM 807 O O . PHE A 1 100 ? -5.627 -2.003 22.365 1.00 71.69 100 PHE A O 1
ATOM 814 N N . ASP A 1 101 ? -6.351 -0.320 23.672 1.00 70.00 101 ASP A N 1
ATOM 815 C CA . ASP A 1 101 ? -5.372 -0.543 24.746 1.00 70.00 101 ASP A CA 1
ATOM 816 C C . ASP A 1 101 ? -5.671 -1.841 25.511 1.00 70.00 101 ASP A C 1
ATOM 818 O O . ASP A 1 101 ? -4.753 -2.594 25.833 1.00 70.00 101 ASP A O 1
ATOM 822 N N . ASP A 1 102 ? -6.957 -2.173 25.655 1.00 70.50 102 ASP A N 1
ATOM 823 C CA . ASP A 1 102 ? -7.454 -3.404 26.283 1.00 70.50 102 ASP A CA 1
ATOM 824 C C . ASP A 1 102 ? -7.882 -4.478 25.260 1.00 70.50 102 ASP A C 1
ATOM 826 O O . ASP A 1 102 ? -8.697 -5.353 25.560 1.00 70.50 102 ASP A O 1
ATOM 830 N N . MET A 1 103 ? -7.386 -4.417 24.015 1.00 73.75 103 MET A N 1
ATOM 831 C CA . MET A 1 103 ? -7.782 -5.376 22.975 1.00 73.75 103 MET A CA 1
ATOM 832 C C . MET A 1 103 ? -7.348 -6.807 23.363 1.00 73.75 103 MET A C 1
ATOM 834 O O . MET A 1 103 ? -6.150 -7.045 23.553 1.00 73.75 103 MET A O 1
ATOM 838 N N . PRO A 1 104 ? -8.279 -7.784 23.433 1.00 68.88 104 PRO A N 1
ATOM 839 C CA . PRO A 1 104 ? -7.984 -9.115 23.965 1.00 68.88 104 PRO A CA 1
ATOM 840 C C . PRO A 1 104 ? -7.138 -9.976 23.023 1.00 68.88 104 PRO A C 1
ATOM 842 O O . PRO A 1 104 ? -6.544 -10.956 23.461 1.00 68.88 104 PRO A O 1
ATOM 845 N N . VAL A 1 105 ? -7.072 -9.639 21.730 1.00 69.44 105 VAL A N 1
ATOM 846 C CA . VAL A 1 105 ? -6.326 -10.411 20.730 1.00 69.44 105 VAL A CA 1
ATOM 847 C C . VAL A 1 105 ? -5.406 -9.529 19.897 1.00 69.44 105 VAL A C 1
ATOM 849 O O . VAL A 1 105 ? -5.683 -8.359 19.642 1.00 69.44 105 VAL A O 1
ATOM 852 N N . GLY A 1 106 ? -4.341 -10.147 19.400 1.00 65.56 106 GLY A N 1
ATOM 853 C CA . GLY A 1 106 ? -3.402 -9.552 18.473 1.00 65.56 106 GLY A CA 1
ATOM 854 C C . GLY A 1 106 ? -2.425 -8.564 19.099 1.00 65.56 106 GLY A C 1
ATOM 855 O O . GLY A 1 106 ? -2.556 -8.119 20.239 1.00 65.56 106 GLY A O 1
ATOM 856 N N . TRP A 1 107 ? -1.407 -8.219 18.322 1.00 73.00 107 TRP A N 1
ATOM 857 C CA . TRP A 1 107 ? -0.337 -7.323 18.744 1.00 73.00 107 TRP A CA 1
ATOM 858 C C . TRP A 1 107 ? -0.456 -5.991 18.014 1.00 73.00 107 TRP A C 1
ATOM 860 O O . TRP A 1 107 ? -0.258 -5.930 16.796 1.00 73.00 107 TRP A O 1
ATOM 870 N N . ARG A 1 108 ? -0.766 -4.924 18.759 1.00 69.38 108 ARG A N 1
ATOM 871 C CA . ARG A 1 108 ? -0.686 -3.561 18.235 1.00 69.38 108 ARG A CA 1
ATOM 872 C C . ARG A 1 108 ? 0.763 -3.285 17.841 1.00 69.38 108 ARG A C 1
ATOM 874 O O . ARG A 1 108 ? 1.688 -3.544 18.607 1.00 69.38 108 ARG A O 1
ATOM 881 N N . VAL A 1 109 ? 0.960 -2.824 16.612 1.00 69.25 109 VAL A N 1
ATOM 882 C CA . VAL A 1 109 ? 2.278 -2.402 16.134 1.00 69.25 109 VAL A CA 1
ATOM 883 C C . VAL A 1 109 ? 2.343 -0.886 16.189 1.00 69.25 109 VAL A C 1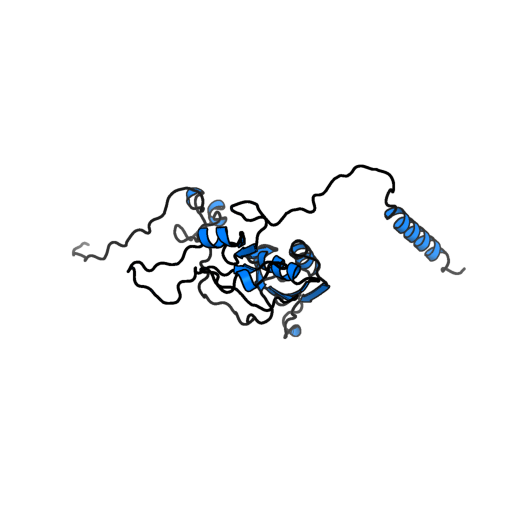
ATOM 885 O O . VAL A 1 109 ? 1.946 -0.222 15.231 1.00 69.25 109 VAL A O 1
ATOM 888 N N . ASP A 1 110 ? 2.879 -0.376 17.293 1.00 57.91 110 ASP A N 1
ATOM 889 C CA . ASP A 1 110 ? 3.231 1.031 17.500 1.00 57.91 110 ASP A CA 1
ATOM 890 C C . ASP A 1 110 ? 4.600 1.344 16.865 1.00 57.91 110 ASP A C 1
ATOM 892 O O . ASP A 1 110 ? 5.514 1.853 17.504 1.00 57.91 110 ASP A O 1
ATOM 896 N N . ASP A 1 111 ? 4.794 0.987 15.592 1.00 53.59 111 ASP A N 1
ATOM 897 C CA . ASP A 1 111 ? 5.857 1.637 14.819 1.00 53.59 111 ASP A CA 1
ATOM 898 C C . ASP A 1 111 ? 5.351 3.059 14.583 1.00 53.59 111 ASP A C 1
ATOM 900 O O . ASP A 1 111 ? 4.336 3.213 13.895 1.00 53.59 111 ASP A O 1
ATOM 904 N N . GLU A 1 112 ? 6.029 4.069 15.142 1.00 59.00 112 GLU A N 1
ATOM 905 C CA . GLU A 1 112 ? 5.766 5.478 14.839 1.00 59.00 112 GLU A CA 1
ATOM 906 C C . GLU A 1 112 ? 5.582 5.605 13.331 1.00 59.00 112 GLU A C 1
ATOM 908 O O . GLU A 1 112 ? 6.508 5.365 12.547 1.00 59.00 112 GLU A O 1
ATOM 913 N N . LEU A 1 113 ? 4.341 5.860 12.916 1.00 66.00 113 LEU A N 1
ATOM 914 C CA . LEU A 1 113 ? 3.984 5.764 11.518 1.00 66.00 113 LEU A CA 1
ATOM 915 C C . LEU A 1 113 ? 4.732 6.865 10.771 1.00 66.00 113 LEU A C 1
ATOM 917 O O . LEU A 1 113 ? 4.354 8.037 10.765 1.00 66.00 113 LEU A O 1
ATOM 921 N N . SER A 1 114 ? 5.838 6.479 10.150 1.00 76.56 114 SER A N 1
ATOM 922 C CA . SER A 1 114 ? 6.638 7.401 9.377 1.00 76.56 114 SER A CA 1
ATOM 923 C C . SER A 1 114 ? 5.952 7.646 8.045 1.00 76.56 114 SER A C 1
ATOM 925 O O . SER A 1 114 ? 5.412 6.737 7.417 1.00 76.56 114 SER A O 1
ATOM 927 N N . ARG A 1 115 ? 6.053 8.881 7.556 1.00 87.12 115 ARG A N 1
ATOM 928 C CA . ARG A 1 115 ? 5.769 9.197 6.151 1.00 87.12 115 ARG A CA 1
ATOM 929 C C . ARG A 1 115 ? 6.756 8.512 5.203 1.00 87.12 115 ARG A C 1
ATOM 931 O O . ARG A 1 115 ? 6.575 8.567 3.995 1.00 87.12 115 ARG A O 1
ATOM 938 N N . VAL A 1 116 ? 7.811 7.897 5.734 1.00 89.38 116 VAL A N 1
ATOM 939 C CA . VAL A 1 116 ? 8.884 7.272 4.974 1.00 89.38 116 VAL A CA 1
ATOM 940 C C . VAL A 1 116 ? 8.790 5.752 5.075 1.00 89.38 116 VAL A C 1
ATOM 942 O O . VAL A 1 116 ? 8.653 5.189 6.161 1.00 89.38 116 VAL A O 1
ATOM 945 N N . VAL A 1 117 ? 8.950 5.086 3.937 1.00 90.50 117 VAL A N 1
ATOM 946 C CA . VAL A 1 117 ? 9.138 3.638 3.834 1.00 90.50 117 VAL A CA 1
ATOM 947 C C . VAL A 1 117 ? 10.420 3.323 3.075 1.00 90.50 117 VAL A C 1
ATOM 949 O O . VAL A 1 117 ? 10.942 4.129 2.301 1.00 90.50 117 VAL A O 1
ATOM 952 N N . ILE A 1 118 ? 10.922 2.116 3.291 1.00 91.62 118 ILE A N 1
ATOM 953 C CA . ILE A 1 118 ? 12.018 1.534 2.533 1.00 91.62 118 ILE A CA 1
ATOM 954 C C . ILE A 1 118 ? 11.449 0.442 1.636 1.00 91.62 118 ILE A C 1
ATOM 956 O O . ILE A 1 118 ? 10.775 -0.471 2.109 1.00 91.62 118 ILE A O 1
ATOM 960 N N . VAL A 1 119 ? 11.749 0.520 0.346 1.00 91.94 119 VAL A N 1
ATOM 961 C CA . VAL A 1 119 ? 11.377 -0.481 -0.654 1.00 91.94 119 VAL A CA 1
ATOM 962 C C . VAL A 1 119 ? 12.641 -1.201 -1.090 1.00 91.94 119 VAL A C 1
ATOM 964 O O . VAL A 1 119 ? 13.576 -0.578 -1.577 1.00 91.94 119 VAL A O 1
ATOM 967 N N . ALA A 1 120 ? 12.690 -2.512 -0.900 1.00 89.88 120 ALA A N 1
ATOM 968 C CA . ALA A 1 120 ? 13.835 -3.357 -1.213 1.00 89.88 120 ALA A CA 1
ATOM 969 C C . ALA A 1 120 ? 13.447 -4.500 -2.162 1.00 89.88 120 ALA A C 1
ATOM 971 O O . ALA A 1 120 ? 12.267 -4.754 -2.410 1.00 89.88 120 ALA A O 1
ATOM 972 N N . ASN A 1 121 ? 14.459 -5.212 -2.667 1.00 89.69 121 ASN A N 1
ATOM 973 C CA . ASN A 1 121 ? 14.329 -6.256 -3.692 1.00 89.69 121 ASN A CA 1
ATOM 974 C C . ASN A 1 121 ? 13.795 -5.743 -5.047 1.00 89.69 121 ASN A C 1
ATOM 976 O O . ASN A 1 121 ? 13.185 -6.488 -5.811 1.00 89.69 121 ASN A O 1
ATOM 980 N N . ILE A 1 122 ? 14.055 -4.472 -5.354 1.00 90.75 122 ILE A N 1
ATOM 981 C CA . ILE A 1 122 ? 13.754 -3.859 -6.649 1.00 90.75 122 ILE A CA 1
ATOM 982 C C . ILE A 1 122 ? 14.725 -4.441 -7.689 1.00 90.75 122 ILE A C 1
ATOM 984 O O . ILE A 1 122 ? 15.921 -4.589 -7.416 1.00 90.75 122 ILE A O 1
ATOM 988 N N . SER A 1 123 ? 14.227 -4.802 -8.873 1.00 88.19 123 SER A N 1
ATOM 989 C CA . SER A 1 123 ? 15.091 -5.237 -9.978 1.00 88.19 123 SER A CA 1
ATOM 990 C C . SER A 1 123 ? 16.031 -4.108 -10.398 1.00 88.19 123 SER A C 1
ATOM 992 O O . SER A 1 123 ? 15.611 -2.966 -10.461 1.00 88.19 123 SER A O 1
ATOM 994 N N . PHE A 1 124 ? 17.290 -4.422 -10.705 1.00 85.31 124 PHE A N 1
ATOM 995 C CA . PHE A 1 124 ? 18.323 -3.426 -11.036 1.00 85.31 124 PHE A CA 1
ATOM 996 C C . PHE A 1 124 ? 18.093 -2.680 -12.356 1.00 85.31 124 PHE A C 1
ATOM 998 O O . PHE A 1 124 ? 18.807 -1.727 -12.654 1.00 85.31 124 PHE A O 1
ATOM 1005 N N . GLU A 1 125 ? 17.152 -3.168 -13.155 1.00 81.81 125 GLU A N 1
ATOM 1006 C CA . GLU A 1 125 ? 16.749 -2.590 -14.435 1.00 81.81 125 GLU A CA 1
ATOM 1007 C C . GLU A 1 125 ? 15.586 -1.605 -14.276 1.00 81.81 125 GLU A C 1
ATOM 1009 O O . GLU A 1 125 ? 15.293 -0.866 -15.208 1.00 81.81 125 GLU A O 1
ATOM 1014 N N . VAL A 1 126 ? 14.930 -1.601 -13.111 1.00 87.31 126 VAL A N 1
ATOM 1015 C CA . VAL A 1 126 ? 13.715 -0.824 -12.874 1.00 87.31 126 VAL A CA 1
ATOM 1016 C C . VAL A 1 126 ? 14.073 0.604 -12.477 1.00 87.31 126 VAL A C 1
ATOM 1018 O O . VAL A 1 126 ? 14.843 0.838 -11.544 1.00 87.31 126 VAL A O 1
ATOM 1021 N N . GLY A 1 127 ? 13.493 1.564 -13.191 1.00 89.25 127 GLY A N 1
ATOM 1022 C CA . GLY A 1 127 ? 13.697 2.991 -12.969 1.00 89.25 127 GLY A CA 1
ATOM 1023 C C . GLY A 1 127 ? 12.852 3.563 -11.829 1.00 89.25 127 GLY A C 1
ATOM 1024 O O . GLY A 1 127 ? 11.945 2.924 -11.299 1.00 89.25 127 GLY A O 1
ATOM 1025 N N . GLU A 1 128 ? 13.134 4.814 -11.464 1.00 90.62 128 GLU A N 1
ATOM 1026 C CA . GLU A 1 128 ? 12.379 5.550 -10.439 1.00 90.62 128 GLU A CA 1
ATOM 1027 C C . GLU A 1 128 ? 10.900 5.670 -10.809 1.00 90.62 128 GLU A C 1
ATOM 1029 O O . GLU A 1 128 ? 10.041 5.343 -9.995 1.00 90.62 128 GLU A O 1
ATOM 1034 N N . GLU A 1 129 ? 10.613 6.072 -12.049 1.00 91.06 129 GLU A N 1
ATOM 1035 C CA . GLU A 1 129 ? 9.251 6.265 -12.551 1.00 91.06 129 GLU A CA 1
ATOM 1036 C C . GLU A 1 129 ? 8.406 4.994 -12.405 1.00 91.06 129 GLU A C 1
ATOM 1038 O O . GLU A 1 129 ? 7.279 5.056 -11.933 1.00 91.06 129 GLU A O 1
ATOM 1043 N N . GLU A 1 130 ? 8.964 3.821 -12.708 1.00 92.12 130 GLU A N 1
ATOM 1044 C CA . GLU A 1 130 ? 8.250 2.543 -12.613 1.00 92.12 130 GLU A CA 1
ATOM 1045 C C . GLU A 1 130 ? 7.922 2.174 -11.160 1.00 92.12 130 GLU A C 1
ATOM 1047 O O . GLU A 1 130 ? 6.796 1.767 -10.855 1.00 92.12 130 GLU A O 1
ATOM 1052 N N . VAL A 1 131 ? 8.876 2.359 -10.236 1.00 92.38 131 VAL A N 1
ATOM 1053 C CA . VAL A 1 131 ? 8.624 2.153 -8.798 1.00 92.38 131 VAL A CA 1
ATOM 1054 C C . VAL A 1 131 ? 7.596 3.165 -8.295 1.00 92.38 131 VAL A C 1
ATOM 1056 O O . VAL A 1 131 ? 6.695 2.802 -7.537 1.00 92.38 131 VAL A O 1
ATOM 1059 N N . ARG A 1 132 ? 7.693 4.422 -8.734 1.00 93.56 132 ARG A N 1
ATOM 1060 C CA . ARG A 1 132 ? 6.780 5.499 -8.348 1.00 93.56 132 ARG A CA 1
ATOM 1061 C C . ARG A 1 132 ? 5.362 5.224 -8.835 1.00 93.56 132 ARG A C 1
ATOM 1063 O O . ARG A 1 132 ? 4.439 5.289 -8.030 1.00 93.56 132 ARG A O 1
ATOM 1070 N N . THR A 1 133 ? 5.186 4.840 -10.098 1.00 92.69 133 THR A N 1
ATOM 1071 C CA . THR A 1 133 ? 3.891 4.428 -10.658 1.00 92.69 133 THR A CA 1
ATOM 1072 C C . THR A 1 133 ? 3.326 3.225 -9.910 1.00 92.69 133 THR A C 1
ATOM 1074 O O . THR A 1 133 ? 2.139 3.201 -9.590 1.00 92.69 133 THR A O 1
ATOM 1077 N N . PHE A 1 134 ? 4.161 2.240 -9.566 1.00 91.31 134 PHE A N 1
ATOM 1078 C CA . PHE A 1 134 ? 3.706 1.077 -8.806 1.00 91.31 134 PHE A CA 1
ATOM 1079 C C . PHE A 1 134 ? 3.218 1.448 -7.398 1.00 91.31 134 PHE A C 1
ATOM 1081 O O . PHE A 1 134 ? 2.206 0.920 -6.935 1.00 91.31 134 PHE A O 1
ATOM 1088 N N . LEU A 1 135 ? 3.920 2.360 -6.724 1.00 90.94 135 LEU A N 1
ATOM 1089 C CA . LEU A 1 135 ? 3.595 2.831 -5.378 1.00 90.94 135 LEU A CA 1
ATOM 1090 C C . LEU A 1 135 ? 2.523 3.931 -5.355 1.00 90.94 135 LEU A C 1
ATOM 1092 O O . LEU A 1 135 ? 1.947 4.169 -4.297 1.00 90.94 135 LEU A O 1
ATOM 1096 N N . ALA A 1 136 ? 2.202 4.560 -6.489 1.00 88.25 136 ALA A N 1
ATOM 1097 C CA . ALA A 1 136 ? 1.183 5.609 -6.582 1.00 88.25 136 ALA A CA 1
ATOM 1098 C C . ALA A 1 136 ? -0.201 5.130 -6.113 1.00 88.25 136 ALA A C 1
ATOM 1100 O O . ALA A 1 136 ? -0.970 5.916 -5.569 1.00 88.25 136 ALA A O 1
ATOM 1101 N N . ARG A 1 137 ? -0.484 3.822 -6.220 1.00 85.12 137 ARG A N 1
ATOM 1102 C CA . ARG A 1 137 ? -1.715 3.216 -5.679 1.00 85.12 137 ARG A CA 1
ATOM 1103 C C . ARG A 1 137 ? -1.821 3.281 -4.152 1.00 85.12 137 ARG A C 1
ATOM 1105 O O . ARG A 1 137 ? -2.900 3.097 -3.606 1.00 85.12 137 ARG A O 1
ATOM 1112 N N . ALA A 1 138 ? -0.705 3.491 -3.456 1.00 82.38 138 ALA A N 1
ATOM 1113 C CA . ALA A 1 138 ? -0.689 3.658 -2.009 1.00 82.38 138 ALA A CA 1
ATOM 1114 C C . ALA A 1 138 ? -0.903 5.116 -1.586 1.00 82.38 138 ALA A C 1
ATOM 1116 O O . ALA A 1 138 ? -1.476 5.361 -0.527 1.00 82.38 138 ALA A O 1
ATOM 1117 N N . GLY A 1 139 ? -0.455 6.081 -2.392 1.00 86.62 139 GLY A N 1
ATOM 1118 C CA . GLY A 1 139 ? -0.617 7.506 -2.125 1.00 86.62 139 GLY A CA 1
ATOM 1119 C C . GLY A 1 139 ? 0.391 8.372 -2.877 1.00 86.62 139 GLY A C 1
ATOM 1120 O O . GLY A 1 139 ? 1.260 7.872 -3.590 1.00 86.62 139 GLY A O 1
ATOM 1121 N N . ASN A 1 140 ? 0.288 9.688 -2.682 1.00 90.81 140 ASN A N 1
ATOM 1122 C CA . ASN A 1 140 ? 1.181 10.652 -3.316 1.00 90.81 140 ASN A CA 1
ATOM 1123 C C . ASN A 1 140 ? 2.594 10.610 -2.707 1.00 90.81 140 ASN A C 1
ATOM 1125 O O . ASN A 1 140 ? 2.757 10.637 -1.482 1.00 90.81 140 ASN A O 1
ATOM 1129 N N . ILE A 1 141 ? 3.608 10.560 -3.572 1.00 95.25 141 ILE A N 1
ATOM 1130 C CA . ILE A 1 141 ? 5.027 10.459 -3.209 1.00 95.25 141 ILE A CA 1
ATOM 1131 C C . ILE A 1 141 ? 5.663 11.841 -3.335 1.00 95.25 141 ILE A C 1
ATOM 1133 O O . ILE A 1 141 ? 5.696 12.410 -4.431 1.00 95.25 141 ILE A O 1
ATOM 1137 N N . THR A 1 142 ? 6.190 12.348 -2.221 1.00 94.12 142 THR A N 1
ATOM 1138 C CA . THR A 1 142 ? 6.842 13.663 -2.126 1.00 94.12 142 THR A CA 1
ATOM 1139 C C . THR A 1 142 ? 8.345 13.598 -2.347 1.00 94.12 142 THR A C 1
ATOM 1141 O O . THR A 1 142 ? 8.913 14.553 -2.862 1.00 94.12 142 THR A O 1
ATOM 1144 N N . ASP A 1 143 ? 8.989 12.501 -1.942 1.00 92.12 143 ASP A N 1
ATOM 1145 C CA . ASP A 1 143 ? 10.432 12.302 -2.105 1.00 92.12 143 ASP A CA 1
ATOM 1146 C C . ASP A 1 143 ? 10.724 10.840 -2.451 1.00 92.12 143 ASP A C 1
ATOM 1148 O O . ASP A 1 143 ? 10.110 9.916 -1.906 1.00 92.12 143 ASP A O 1
ATOM 1152 N N . PHE A 1 144 ? 11.656 10.632 -3.373 1.00 93.94 144 PHE A N 1
ATOM 1153 C CA . PHE A 1 144 ? 12.101 9.315 -3.798 1.00 93.94 144 PHE A CA 1
ATOM 1154 C C . PHE A 1 144 ? 13.619 9.321 -3.934 1.00 93.94 144 PHE A C 1
ATOM 1156 O O . PHE A 1 144 ? 14.203 10.186 -4.583 1.00 93.94 144 PHE A O 1
ATOM 1163 N N . GLN A 1 145 ? 14.273 8.329 -3.336 1.00 91.50 145 GLN A N 1
ATOM 1164 C CA . GLN A 1 145 ? 15.720 8.218 -3.384 1.00 91.50 145 GLN A CA 1
ATOM 1165 C C . GLN A 1 145 ? 16.156 6.761 -3.490 1.00 91.50 145 GLN A C 1
ATOM 1167 O O . GLN A 1 145 ? 16.061 5.990 -2.532 1.00 91.50 145 GLN A O 1
ATOM 1172 N N . PHE A 1 146 ? 16.737 6.388 -4.631 1.00 90.31 146 PHE A N 1
ATOM 1173 C CA . PHE A 1 146 ? 17.474 5.132 -4.722 1.00 90.31 146 PHE A CA 1
ATOM 1174 C C . PHE A 1 146 ? 18.696 5.145 -3.807 1.00 90.31 146 PHE A C 1
ATOM 1176 O O . PHE A 1 146 ? 19.501 6.081 -3.812 1.00 90.31 146 PHE A O 1
ATOM 1183 N N . ILE A 1 147 ? 18.875 4.056 -3.063 1.00 84.75 147 ILE A N 1
ATOM 1184 C CA . ILE A 1 147 ? 20.065 3.868 -2.245 1.00 84.75 147 ILE A CA 1
ATOM 1185 C C . ILE A 1 147 ? 21.187 3.424 -3.189 1.00 84.75 147 ILE A C 1
ATOM 1187 O O . ILE A 1 147 ? 21.164 2.344 -3.789 1.00 84.75 147 ILE A O 1
ATOM 1191 N N . LYS A 1 148 ? 22.167 4.306 -3.381 1.00 74.38 148 LYS A N 1
ATOM 1192 C CA . LYS A 1 148 ? 23.312 4.044 -4.258 1.00 74.38 148 LYS A CA 1
ATOM 1193 C C . LYS A 1 148 ? 24.273 3.058 -3.595 1.00 74.38 148 LYS A C 1
ATOM 1195 O O . LYS A 1 148 ? 24.415 3.018 -2.375 1.00 74.38 148 LYS A O 1
ATOM 1200 N N . HIS A 1 149 ? 24.946 2.252 -4.413 1.00 63.78 149 HIS A N 1
ATOM 1201 C CA . HIS A 1 149 ? 26.016 1.374 -3.944 1.00 63.78 149 HIS A CA 1
ATOM 1202 C C . HIS A 1 149 ? 27.202 2.224 -3.463 1.00 63.78 149 HIS A C 1
ATOM 1204 O O . HIS A 1 149 ? 27.611 3.147 -4.164 1.00 63.78 149 HIS A O 1
ATOM 1210 N N . GLY A 1 150 ? 27.815 1.874 -2.328 1.00 61.44 150 GLY A N 1
ATOM 1211 C CA . GLY A 1 150 ? 29.040 2.537 -1.844 1.00 61.44 150 GLY A CA 1
ATOM 1212 C C . GLY A 1 150 ? 30.272 2.333 -2.744 1.00 61.44 150 GLY A C 1
ATOM 1213 O O . GLY A 1 150 ? 31.239 3.071 -2.641 1.00 61.44 150 GLY A O 1
ATOM 1214 N N . ASP A 1 151 ? 30.182 1.401 -3.698 1.00 60.69 151 ASP A N 1
ATOM 1215 C CA . ASP A 1 151 ? 31.248 1.016 -4.639 1.00 60.69 151 ASP A CA 1
ATOM 1216 C C . ASP A 1 151 ? 30.746 1.182 -6.085 1.00 60.69 151 ASP A C 1
ATOM 1218 O O . ASP A 1 151 ? 30.810 0.252 -6.894 1.00 60.69 151 ASP A O 1
ATOM 1222 N N . ALA A 1 152 ? 30.211 2.358 -6.428 1.00 59.56 152 ALA A N 1
ATOM 1223 C CA . ALA A 1 152 ? 29.793 2.671 -7.803 1.00 59.56 152 ALA A CA 1
ATOM 1224 C C . ALA A 1 152 ? 30.921 2.426 -8.833 1.00 59.56 152 ALA A C 1
ATOM 1226 O O . ALA A 1 152 ? 30.661 2.052 -9.974 1.00 59.56 152 ALA A O 1
ATOM 1227 N N . ALA A 1 153 ? 32.182 2.528 -8.399 1.00 61.69 153 ALA A N 1
ATOM 1228 C CA . ALA A 1 153 ? 33.370 2.252 -9.203 1.00 61.69 153 ALA A CA 1
ATOM 1229 C C . ALA A 1 153 ? 33.504 0.788 -9.674 1.00 61.69 153 ALA A C 1
ATOM 1231 O O . ALA A 1 153 ? 34.122 0.541 -10.706 1.00 61.69 153 ALA A O 1
ATOM 1232 N N . LYS A 1 154 ? 32.940 -0.194 -8.953 1.00 64.25 154 LYS A N 1
ATOM 1233 C CA . LYS A 1 154 ? 33.059 -1.623 -9.315 1.00 64.25 154 LYS A CA 1
ATOM 1234 C C . LYS A 1 154 ? 31.966 -2.107 -10.271 1.00 64.25 154 LYS A C 1
ATOM 1236 O O . LYS A 1 154 ? 32.112 -3.182 -10.848 1.00 64.25 154 LYS A O 1
ATOM 1241 N N . LYS A 1 155 ? 30.861 -1.367 -10.416 1.00 63.31 155 LYS A N 1
ATOM 1242 C CA . LYS A 1 155 ? 29.700 -1.775 -11.226 1.00 63.31 155 LYS A CA 1
ATOM 1243 C C . LYS A 1 155 ? 29.085 -0.570 -11.953 1.00 63.31 155 LYS A C 1
ATOM 1245 O O . LYS A 1 155 ? 28.034 -0.089 -11.535 1.00 63.31 155 LYS A O 1
ATOM 1250 N N . PRO A 1 156 ? 29.699 -0.108 -13.055 1.00 63.19 156 PRO A N 1
ATOM 1251 C CA . PRO A 1 156 ? 29.259 1.097 -13.765 1.00 63.19 156 PRO A CA 1
ATOM 1252 C C . PRO A 1 156 ? 27.853 0.978 -14.378 1.00 63.19 156 PRO A C 1
ATOM 1254 O O . PRO A 1 156 ? 27.197 1.990 -14.587 1.00 63.19 156 PRO A O 1
ATOM 1257 N N . ASN A 1 157 ? 27.367 -0.246 -14.615 1.00 65.75 157 ASN A N 1
ATOM 1258 C CA . ASN A 1 157 ? 26.064 -0.502 -15.242 1.00 65.75 157 ASN A CA 1
ATOM 1259 C C . ASN A 1 157 ? 24.927 -0.757 -14.233 1.00 65.75 157 ASN A C 1
ATOM 1261 O O . ASN A 1 157 ? 23.850 -1.190 -14.632 1.00 65.75 157 ASN A O 1
ATOM 1265 N N . MET A 1 158 ? 25.155 -0.568 -12.928 1.00 65.19 158 MET A N 1
ATOM 1266 C CA . MET A 1 158 ? 24.162 -0.872 -11.890 1.00 65.19 158 MET A CA 1
ATOM 1267 C C . MET A 1 158 ? 23.547 0.426 -11.355 1.00 65.19 158 MET A C 1
ATOM 1269 O O . MET A 1 158 ? 24.215 1.191 -10.663 1.00 65.19 158 MET A O 1
ATOM 1273 N N . LEU A 1 159 ? 22.275 0.674 -11.684 1.00 66.06 159 LEU A N 1
ATOM 1274 C CA . LEU A 1 159 ? 21.599 1.954 -11.432 1.00 66.06 159 LEU A CA 1
ATOM 1275 C C . LEU A 1 159 ? 21.328 2.219 -9.936 1.00 66.06 159 LEU A C 1
ATOM 1277 O O . LEU A 1 159 ? 21.404 3.356 -9.474 1.00 66.06 159 LEU A O 1
ATOM 1281 N N . HIS A 1 160 ? 21.054 1.167 -9.160 1.00 79.44 160 HIS A N 1
ATOM 1282 C CA . HIS A 1 160 ? 20.772 1.228 -7.722 1.00 79.44 160 HIS A CA 1
ATOM 1283 C C . HIS A 1 160 ? 21.106 -0.112 -7.043 1.00 79.44 160 HIS A C 1
ATOM 1285 O O . HIS A 1 160 ? 21.282 -1.136 -7.704 1.00 79.44 160 HIS A O 1
ATOM 1291 N N . ASN A 1 161 ? 21.181 -0.146 -5.707 1.00 80.44 161 ASN A N 1
ATOM 1292 C CA . ASN A 1 161 ? 21.476 -1.374 -4.949 1.00 80.44 161 ASN A CA 1
ATOM 1293 C C . ASN A 1 161 ? 20.252 -2.301 -4.757 1.00 80.44 161 ASN A C 1
ATOM 1295 O O . ASN A 1 161 ? 20.243 -3.147 -3.863 1.00 80.44 161 ASN A O 1
ATOM 1299 N N . GLY A 1 162 ? 19.203 -2.129 -5.565 1.00 85.75 162 GLY A N 1
ATOM 1300 C CA . GLY A 1 162 ? 17.933 -2.845 -5.405 1.00 85.75 162 GLY A CA 1
ATOM 1301 C C . GLY A 1 162 ? 17.056 -2.332 -4.257 1.00 85.75 162 GLY A C 1
ATOM 1302 O O . GLY A 1 162 ? 16.087 -3.004 -3.901 1.00 85.75 162 GLY A O 1
ATOM 1303 N N . SER A 1 163 ? 17.381 -1.173 -3.671 1.00 89.19 163 SER A N 1
ATOM 1304 C CA . SER A 1 163 ? 16.585 -0.543 -2.615 1.00 89.19 163 SER A CA 1
ATOM 1305 C C . SER A 1 163 ? 16.390 0.958 -2.846 1.00 89.19 163 SER A C 1
ATOM 1307 O O . SER A 1 163 ? 17.263 1.639 -3.386 1.00 89.19 163 SER A O 1
ATOM 1309 N N . ALA A 1 164 ? 15.251 1.475 -2.401 1.00 92.69 164 ALA A N 1
ATOM 1310 C CA . ALA A 1 164 ? 14.883 2.882 -2.438 1.00 92.69 164 ALA A CA 1
ATOM 1311 C C . ALA A 1 164 ? 14.254 3.305 -1.106 1.00 92.69 164 ALA A C 1
ATOM 1313 O O . ALA A 1 164 ? 13.546 2.532 -0.458 1.00 92.69 164 ALA A O 1
ATOM 1314 N N . ARG A 1 165 ? 14.501 4.551 -0.715 1.00 93.38 165 ARG A N 1
ATOM 1315 C CA . ARG A 1 165 ? 13.756 5.259 0.322 1.00 93.38 165 ARG A CA 1
ATOM 1316 C C . ARG A 1 165 ? 12.660 6.070 -0.361 1.00 93.38 165 ARG A C 1
ATOM 1318 O O . ARG A 1 165 ? 12.935 6.765 -1.334 1.00 93.38 165 ARG A O 1
ATOM 1325 N N . VAL A 1 166 ? 11.438 5.973 0.148 1.00 94.44 166 VAL A N 1
ATOM 1326 C CA . VAL A 1 166 ? 10.267 6.640 -0.431 1.00 94.44 166 VAL A CA 1
ATOM 1327 C C . VAL A 1 166 ? 9.524 7.379 0.669 1.00 94.44 166 VAL A C 1
ATOM 1329 O O . VAL A 1 166 ? 9.170 6.779 1.683 1.00 94.44 166 VAL A O 1
ATOM 1332 N N . GLN A 1 167 ? 9.292 8.674 0.478 1.00 93.62 167 GLN A N 1
ATOM 1333 C CA . GLN A 1 167 ? 8.482 9.501 1.363 1.00 93.62 167 GLN A CA 1
ATOM 1334 C C . GLN A 1 167 ? 7.143 9.821 0.709 1.00 93.62 167 GLN A C 1
ATOM 1336 O O . GLN A 1 167 ? 7.078 10.313 -0.417 1.00 93.62 167 GLN A O 1
ATOM 1341 N N . PHE A 1 168 ? 6.079 9.578 1.455 1.00 92.38 168 PHE A N 1
ATOM 1342 C CA . PHE A 1 168 ? 4.719 9.925 1.096 1.00 92.38 168 PHE A CA 1
ATOM 1343 C C . PHE A 1 168 ? 4.323 11.265 1.709 1.00 92.38 168 PHE A C 1
ATOM 1345 O O . PHE A 1 168 ? 4.805 11.660 2.773 1.00 92.38 168 PHE A O 1
ATOM 1352 N N . GLU A 1 169 ? 3.377 11.935 1.060 1.00 89.75 169 GLU A N 1
ATOM 1353 C CA . GLU A 1 169 ? 2.768 13.160 1.580 1.00 89.75 169 GLU A CA 1
ATOM 1354 C C . GLU A 1 169 ? 2.074 12.908 2.924 1.00 89.75 169 GLU A C 1
ATOM 1356 O O . GLU A 1 169 ? 2.172 13.699 3.864 1.00 89.75 169 GLU A O 1
ATOM 1361 N N . SER A 1 170 ? 1.420 11.751 3.042 1.00 80.25 170 SER A N 1
ATOM 1362 C CA . SER A 1 170 ? 0.669 11.361 4.225 1.00 80.25 170 SER A CA 1
ATOM 1363 C C . SER A 1 170 ? 1.202 10.080 4.855 1.00 80.25 170 SER A C 1
ATOM 1365 O O . SER A 1 170 ? 1.712 9.171 4.199 1.00 80.25 170 SER A O 1
ATOM 1367 N N . VAL A 1 171 ? 1.000 9.990 6.167 1.00 79.25 171 VAL A N 1
ATOM 1368 C CA . VAL A 1 171 ? 1.246 8.779 6.954 1.00 79.25 171 VAL A CA 1
ATOM 1369 C C . VAL A 1 171 ? 0.370 7.618 6.458 1.00 79.25 171 VAL A C 1
ATOM 1371 O O . VAL A 1 171 ? 0.822 6.477 6.389 1.00 79.25 171 VAL A O 1
ATOM 1374 N N . LYS A 1 172 ? -0.863 7.924 6.026 1.00 75.56 172 LYS A N 1
ATOM 1375 C CA . LYS A 1 172 ? -1.777 6.977 5.375 1.00 75.56 172 LYS A CA 1
ATOM 1376 C C . LYS A 1 172 ? -1.162 6.396 4.098 1.00 75.56 172 LYS A C 1
ATOM 1378 O O . LYS A 1 172 ? -1.206 5.185 3.922 1.00 75.56 172 LYS A O 1
ATOM 1383 N N . GLY A 1 173 ? -0.535 7.225 3.260 1.00 80.38 173 GLY A N 1
ATOM 1384 C CA . GLY A 1 173 ? 0.130 6.774 2.035 1.00 80.38 173 GLY A CA 1
ATOM 1385 C C . GLY A 1 173 ? 1.269 5.791 2.305 1.00 80.38 173 GLY A C 1
ATOM 1386 O O . GLY A 1 173 ? 1.324 4.711 1.717 1.00 80.38 173 GLY A O 1
ATOM 1387 N N . ALA A 1 174 ? 2.116 6.109 3.285 1.00 84.25 174 ALA A N 1
ATOM 1388 C CA . ALA A 1 174 ? 3.177 5.211 3.738 1.00 84.25 174 ALA A CA 1
ATOM 1389 C C . ALA A 1 174 ? 2.628 3.895 4.325 1.00 84.25 174 ALA A C 1
ATOM 1391 O O . ALA A 1 174 ? 3.162 2.818 4.055 1.00 84.25 174 ALA A O 1
ATOM 1392 N N . ALA A 1 175 ? 1.531 3.952 5.086 1.00 76.06 175 ALA A N 1
ATOM 1393 C CA . ALA A 1 175 ? 0.881 2.765 5.636 1.00 76.06 175 ALA A CA 1
ATOM 1394 C C . ALA A 1 175 ? 0.259 1.876 4.545 1.00 76.06 175 ALA A C 1
ATOM 1396 O O . ALA A 1 175 ? 0.434 0.657 4.578 1.00 76.06 175 ALA A O 1
ATOM 1397 N N . CYS A 1 176 ? -0.410 2.465 3.551 1.00 78.00 176 CYS A N 1
ATOM 1398 C CA . CYS A 1 176 ? -0.937 1.740 2.395 1.00 78.00 176 CYS A CA 1
ATOM 1399 C C . CYS A 1 176 ? 0.185 1.074 1.586 1.00 78.00 176 CYS A C 1
ATOM 1401 O O . CYS A 1 176 ? 0.017 -0.051 1.116 1.00 78.00 176 CYS A O 1
ATOM 1403 N N . ALA A 1 177 ? 1.360 1.708 1.491 1.00 86.31 177 ALA A N 1
ATOM 1404 C CA . ALA A 1 177 ? 2.503 1.151 0.771 1.00 86.31 177 ALA A CA 1
ATOM 1405 C C . ALA A 1 177 ? 3.000 -0.163 1.393 1.00 86.31 177 ALA A C 1
ATOM 1407 O O . ALA A 1 177 ? 3.444 -1.054 0.671 1.00 86.31 177 ALA A O 1
ATOM 1408 N N . LEU A 1 178 ? 2.860 -0.343 2.712 1.00 81.38 178 LEU A N 1
ATOM 1409 C CA . LEU A 1 178 ? 3.165 -1.619 3.372 1.00 81.38 178 LEU A CA 1
ATOM 1410 C C . LEU A 1 178 ? 2.251 -2.758 2.902 1.00 81.38 178 LEU A C 1
ATOM 1412 O O . LEU A 1 178 ? 2.665 -3.916 2.915 1.00 81.38 178 LEU A O 1
ATOM 1416 N N . GLY A 1 179 ? 1.036 -2.446 2.444 1.00 73.88 179 GLY A N 1
ATOM 1417 C CA . GLY A 1 179 ? 0.134 -3.413 1.817 1.00 73.88 179 GLY A CA 1
ATOM 1418 C C . GLY A 1 179 ? 0.629 -3.943 0.470 1.00 73.88 179 GLY A C 1
ATOM 1419 O O . GLY A 1 179 ? 0.156 -4.980 0.022 1.00 73.88 179 GLY A O 1
ATOM 1420 N N . LEU A 1 180 ? 1.616 -3.283 -0.146 1.00 81.62 180 LEU A N 1
ATOM 1421 C CA . LEU A 1 180 ? 2.231 -3.706 -1.407 1.00 81.62 180 LEU A CA 1
ATOM 1422 C C . LEU A 1 180 ? 3.387 -4.699 -1.210 1.00 81.62 180 LEU A C 1
ATOM 1424 O O . LEU A 1 180 ? 4.019 -5.123 -2.179 1.00 81.62 180 LEU A O 1
ATOM 1428 N N . HIS A 1 181 ? 3.684 -5.071 0.038 1.00 81.88 181 HIS A N 1
ATOM 1429 C CA . HIS A 1 181 ? 4.715 -6.050 0.360 1.00 81.88 181 HIS A CA 1
ATOM 1430 C C . HIS A 1 181 ? 4.421 -7.407 -0.295 1.00 81.88 181 HIS A C 1
ATOM 1432 O O . HIS A 1 181 ? 3.342 -7.970 -0.139 1.00 81.88 181 HIS A O 1
ATOM 1438 N N . GLY A 1 182 ? 5.414 -7.961 -0.987 1.00 79.12 182 GLY A N 1
ATOM 1439 C CA . GLY A 1 182 ? 5.331 -9.259 -1.651 1.00 79.12 182 GLY A CA 1
ATOM 1440 C C . GLY A 1 182 ? 4.726 -9.226 -3.053 1.00 79.12 182 GLY A C 1
ATOM 1441 O O . GLY A 1 182 ? 4.755 -10.255 -3.722 1.00 79.12 182 GLY A O 1
ATOM 1442 N N . LEU A 1 183 ? 4.224 -8.079 -3.523 1.00 80.62 183 LEU A N 1
ATOM 1443 C CA . LEU A 1 183 ? 3.753 -7.955 -4.900 1.00 80.62 183 LEU A CA 1
ATOM 1444 C C . LEU A 1 183 ? 4.928 -7.928 -5.880 1.00 80.62 183 LEU A C 1
ATOM 1446 O O . LEU A 1 183 ? 5.965 -7.315 -5.614 1.00 80.62 183 LEU A O 1
ATOM 1450 N N . ASP A 1 184 ? 4.748 -8.584 -7.022 1.00 84.06 184 ASP A N 1
ATOM 1451 C CA . ASP A 1 184 ? 5.783 -8.699 -8.042 1.00 84.06 184 ASP A CA 1
ATOM 1452 C C . ASP A 1 184 ? 5.918 -7.403 -8.853 1.00 84.06 184 ASP A C 1
ATOM 1454 O O . ASP A 1 184 ? 4.969 -6.941 -9.488 1.00 84.06 184 ASP A O 1
ATOM 1458 N N . LEU A 1 185 ? 7.135 -6.857 -8.882 1.00 86.81 185 LEU A N 1
ATOM 1459 C CA . LEU A 1 185 ? 7.565 -5.814 -9.809 1.00 86.81 185 LEU A CA 1
ATOM 1460 C C . LEU A 1 185 ? 8.701 -6.390 -10.665 1.00 86.81 185 LEU A C 1
ATOM 1462 O O . LEU A 1 185 ? 9.752 -6.763 -10.145 1.00 86.81 185 LEU A O 1
ATOM 1466 N N . HIS A 1 186 ? 8.469 -6.535 -11.975 1.00 85.75 186 HIS A N 1
ATOM 1467 C CA . HIS A 1 186 ? 9.400 -7.184 -12.917 1.00 85.75 186 HIS A CA 1
ATOM 1468 C C . HIS A 1 186 ? 9.853 -8.589 -12.464 1.00 85.75 186 HIS A C 1
ATOM 1470 O O . HIS A 1 186 ? 11.029 -8.948 -12.533 1.00 85.75 186 HIS A O 1
ATOM 1476 N N . GLY A 1 187 ? 8.912 -9.394 -11.956 1.00 84.94 187 GLY A N 1
ATOM 1477 C CA . GLY A 1 187 ? 9.172 -10.774 -11.525 1.00 84.94 187 GLY A CA 1
ATOM 1478 C C . GLY A 1 187 ? 9.957 -10.899 -10.216 1.00 84.94 187 GLY A C 1
ATOM 1479 O O . GLY A 1 187 ? 10.442 -11.988 -9.898 1.00 84.94 187 GLY A O 1
ATOM 1480 N N . ARG A 1 188 ? 10.101 -9.802 -9.460 1.00 86.06 188 ARG A N 1
ATOM 1481 C CA . ARG A 1 188 ? 10.684 -9.804 -8.118 1.00 86.06 188 ARG A CA 1
ATOM 1482 C C . ARG A 1 188 ? 9.668 -9.287 -7.098 1.00 86.06 188 ARG A C 1
ATOM 1484 O O . ARG A 1 188 ? 9.152 -8.185 -7.286 1.00 86.06 188 ARG A O 1
ATOM 1491 N N . PRO A 1 189 ? 9.423 -10.016 -5.998 1.00 83.06 189 PRO A N 1
ATOM 1492 C CA . PRO A 1 189 ? 8.501 -9.562 -4.968 1.00 83.06 189 PRO A CA 1
ATOM 1493 C C . PRO A 1 189 ? 9.121 -8.402 -4.189 1.00 83.06 189 PRO A C 1
ATOM 1495 O O . PRO A 1 189 ? 10.202 -8.544 -3.602 1.00 83.06 189 PRO A O 1
ATOM 1498 N N . LEU A 1 190 ? 8.446 -7.256 -4.158 1.00 88.81 190 LEU A N 1
ATOM 1499 C CA . LEU A 1 190 ? 8.920 -6.082 -3.431 1.00 88.81 190 LEU A CA 1
ATOM 1500 C C . LEU A 1 190 ? 8.889 -6.300 -1.918 1.00 88.81 190 LEU A C 1
ATOM 1502 O O . LEU A 1 190 ? 7.963 -6.889 -1.362 1.00 88.81 190 LEU A O 1
ATOM 1506 N N . ARG A 1 191 ? 9.887 -5.756 -1.221 1.00 86.38 191 ARG A N 1
ATOM 1507 C CA . ARG A 1 191 ? 9.940 -5.719 0.245 1.00 86.38 191 ARG A CA 1
ATOM 1508 C C . ARG A 1 191 ? 9.734 -4.289 0.720 1.00 86.38 191 ARG A C 1
ATOM 1510 O O . ARG A 1 191 ? 10.686 -3.522 0.746 1.00 86.38 191 ARG A O 1
ATOM 1517 N N . VAL A 1 192 ? 8.511 -3.947 1.115 1.00 87.38 192 VAL A N 1
ATOM 1518 C CA . VAL A 1 192 ? 8.211 -2.647 1.738 1.00 87.38 192 VAL A CA 1
ATOM 1519 C C . VAL A 1 192 ? 8.338 -2.769 3.259 1.00 87.38 192 VAL A C 1
ATOM 1521 O O . VAL A 1 192 ? 7.794 -3.717 3.831 1.00 87.38 192 VAL A O 1
ATOM 1524 N N . LEU A 1 193 ? 9.096 -1.866 3.884 1.00 84.62 193 LEU A N 1
ATOM 1525 C CA . LEU A 1 193 ? 9.477 -1.860 5.304 1.00 84.62 193 LEU A CA 1
ATOM 1526 C C . LEU A 1 193 ? 9.377 -0.439 5.888 1.00 84.62 193 LEU A C 1
ATOM 1528 O O . LEU A 1 193 ? 9.482 0.543 5.151 1.00 84.62 193 LEU A O 1
ATOM 1532 N N . THR A 1 194 ? 9.216 -0.316 7.207 1.00 82.75 194 THR A N 1
ATOM 1533 C CA . THR A 1 194 ? 9.325 0.977 7.912 1.00 82.75 194 THR A CA 1
ATOM 1534 C C . THR A 1 194 ? 10.791 1.359 8.145 1.00 82.75 194 THR A C 1
ATOM 1536 O O . THR A 1 194 ? 11.689 0.512 8.130 1.00 82.75 194 THR A O 1
ATOM 1539 N N . VAL A 1 195 ? 11.063 2.653 8.335 1.00 72.50 195 VAL A N 1
ATOM 1540 C CA . VAL A 1 195 ? 12.413 3.147 8.658 1.00 72.50 195 VAL A CA 1
ATOM 1541 C C . VAL A 1 195 ? 12.791 2.703 10.074 1.00 72.50 195 VAL A C 1
ATOM 1543 O O . VAL A 1 195 ? 12.012 2.895 10.996 1.00 72.50 195 VAL A O 1
ATOM 1546 N N . GLY A 1 196 ? 13.976 2.109 10.250 1.00 62.31 196 GLY A N 1
ATOM 1547 C CA . GLY A 1 196 ? 14.435 1.553 11.536 1.00 62.31 196 GLY A CA 1
ATOM 1548 C C . GLY A 1 196 ? 14.383 0.024 11.605 1.00 62.31 196 GLY A C 1
ATOM 1549 O O . GLY A 1 196 ? 15.110 -0.583 12.391 1.00 62.31 196 GLY A O 1
ATOM 1550 N N . GLN A 1 197 ? 13.634 -0.626 10.707 1.00 57.47 197 GLN A N 1
ATOM 1551 C CA . GLN A 1 197 ? 13.752 -2.067 10.493 1.00 57.47 197 GLN A CA 1
ATOM 1552 C C . GLN A 1 197 ? 15.091 -2.350 9.797 1.00 57.47 197 GLN A C 1
ATOM 1554 O O . GLN A 1 197 ? 15.323 -1.918 8.668 1.00 57.47 197 GLN A O 1
ATOM 1559 N N . SER A 1 198 ? 16.002 -3.021 10.511 1.00 42.97 198 SER A N 1
ATOM 1560 C CA . SER A 1 198 ? 17.389 -3.255 10.088 1.00 42.97 198 SER A CA 1
ATOM 1561 C C . SER A 1 198 ? 17.490 -3.729 8.633 1.00 42.97 198 SER A C 1
ATOM 1563 O O . SER A 1 198 ? 16.961 -4.775 8.257 1.00 42.97 198 SER A O 1
ATOM 1565 N N . MET A 1 199 ? 18.226 -2.964 7.820 1.00 49.06 199 MET A N 1
ATOM 1566 C CA . MET A 1 199 ? 18.528 -3.289 6.420 1.00 49.06 199 MET A CA 1
ATOM 1567 C C . MET A 1 199 ? 19.640 -4.345 6.282 1.00 49.06 199 MET A C 1
ATOM 1569 O O . MET A 1 199 ? 20.022 -4.701 5.168 1.00 49.06 199 MET A O 1
ATOM 1573 N N . ASN A 1 200 ? 20.140 -4.892 7.397 1.00 46.34 200 ASN A N 1
ATOM 1574 C CA . ASN A 1 200 ? 21.087 -6.001 7.390 1.00 46.34 200 ASN A CA 1
ATOM 1575 C C . ASN A 1 200 ? 20.345 -7.338 7.335 1.00 46.34 200 ASN A C 1
ATOM 1577 O O . ASN A 1 200 ? 20.043 -7.958 8.350 1.00 46.34 200 ASN A O 1
ATOM 1581 N N . GLY A 1 201 ? 20.066 -7.778 6.111 1.00 42.53 201 GLY A N 1
ATOM 1582 C CA . GLY A 1 201 ? 19.512 -9.096 5.819 1.00 42.53 201 GLY A CA 1
ATOM 1583 C C . GLY A 1 201 ? 20.052 -9.633 4.502 1.00 42.53 201 GLY A C 1
ATOM 1584 O O . GLY A 1 201 ? 19.278 -9.889 3.579 1.00 42.53 201 GLY A O 1
ATOM 1585 N N . GLY A 1 202 ? 21.381 -9.758 4.412 1.00 43.19 202 GLY A N 1
ATOM 1586 C CA . GLY A 1 202 ? 22.021 -10.665 3.461 1.00 43.19 202 GLY A CA 1
ATOM 1587 C C . GLY A 1 202 ? 21.458 -12.079 3.644 1.00 43.19 202 GLY A C 1
ATOM 1588 O O . GLY A 1 202 ? 21.094 -12.458 4.753 1.00 43.19 202 GLY A O 1
ATOM 1589 N N . GLY A 1 203 ? 21.300 -12.809 2.540 1.00 50.66 203 GLY A N 1
ATOM 1590 C CA . GLY A 1 203 ? 20.513 -14.041 2.458 1.00 50.66 203 GLY A CA 1
ATOM 1591 C C . GLY A 1 203 ? 20.727 -15.049 3.594 1.00 50.66 203 GLY A C 1
ATOM 1592 O O . GLY A 1 203 ? 21.851 -15.344 3.980 1.00 50.66 203 GLY A O 1
ATOM 1593 N N . GLY A 1 204 ? 19.621 -15.612 4.082 1.00 41.06 204 GLY A N 1
ATOM 1594 C CA . GLY A 1 204 ? 19.624 -16.674 5.085 1.00 41.06 204 GLY A CA 1
ATOM 1595 C C . GLY A 1 204 ? 18.313 -16.720 5.865 1.00 41.06 204 GLY A C 1
ATOM 1596 O O . GLY A 1 204 ? 18.037 -15.847 6.673 1.00 41.06 204 GLY A O 1
ATOM 1597 N N . SER A 1 205 ? 17.499 -17.729 5.564 1.00 56.16 205 SER A N 1
ATOM 1598 C CA . SER A 1 205 ? 16.393 -18.287 6.356 1.00 56.16 205 SER A CA 1
ATOM 1599 C C . SER A 1 205 ? 16.159 -17.741 7.780 1.00 56.16 205 SER A C 1
ATOM 1601 O O . SER A 1 205 ? 16.885 -18.089 8.709 1.00 56.16 205 SER A O 1
ATOM 1603 N N . SER A 1 206 ? 15.024 -17.070 7.981 1.00 45.41 206 SER A N 1
ATOM 1604 C CA . SER A 1 206 ? 14.274 -17.113 9.244 1.00 45.41 206 SER A CA 1
ATOM 1605 C C . SER A 1 206 ? 12.763 -17.005 8.972 1.00 45.41 206 SER A C 1
ATOM 1607 O O . SER A 1 206 ? 12.206 -15.947 8.694 1.00 45.41 206 SER A O 1
ATOM 1609 N N . SER A 1 207 ? 12.136 -18.186 8.939 1.00 51.72 207 SER A N 1
ATOM 1610 C CA . SER A 1 207 ? 10.722 -18.482 9.228 1.00 51.72 207 SER A CA 1
ATOM 1611 C C . SER A 1 207 ? 9.649 -17.453 8.833 1.00 51.72 207 SER A C 1
ATOM 1613 O O . SER A 1 207 ? 8.839 -17.037 9.659 1.00 51.72 207 SER A O 1
ATOM 1615 N N . ARG A 1 208 ? 9.538 -17.133 7.543 1.00 50.28 208 ARG A N 1
ATOM 1616 C CA . ARG A 1 208 ? 8.205 -16.994 6.940 1.00 50.28 208 ARG A CA 1
ATOM 1617 C C . ARG A 1 208 ? 8.056 -18.156 5.983 1.00 50.28 208 ARG A C 1
ATOM 1619 O O . ARG A 1 208 ? 8.891 -18.309 5.092 1.00 50.28 208 ARG A O 1
ATOM 1626 N N . SER A 1 209 ? 7.076 -19.018 6.231 1.00 52.88 209 SER A N 1
ATOM 1627 C CA . SER A 1 209 ? 6.736 -20.133 5.354 1.00 52.88 209 SER A CA 1
ATOM 1628 C C . SER A 1 209 ? 6.574 -19.591 3.938 1.00 52.88 209 SER A C 1
ATOM 1630 O O . SER A 1 209 ? 5.614 -18.889 3.629 1.00 52.88 209 SER A O 1
ATOM 1632 N N . VAL A 1 210 ? 7.558 -19.861 3.077 1.00 56.00 210 VAL A N 1
ATOM 1633 C CA . VAL A 1 210 ? 7.407 -19.588 1.650 1.00 56.00 210 VAL A CA 1
ATOM 1634 C C . VAL A 1 210 ? 6.187 -20.396 1.217 1.00 56.00 210 VAL A C 1
ATOM 1636 O O . VAL A 1 210 ? 6.171 -21.605 1.467 1.00 56.00 210 VAL A O 1
ATOM 1639 N N . PRO A 1 211 ? 5.154 -19.761 0.645 1.00 62.56 211 PRO A N 1
ATOM 1640 C CA . PRO A 1 211 ? 3.911 -20.446 0.347 1.00 62.56 211 PRO A CA 1
ATOM 1641 C C . PRO A 1 211 ? 4.176 -21.650 -0.565 1.00 62.56 211 PRO A C 1
ATOM 1643 O O . PRO A 1 211 ? 4.646 -21.507 -1.696 1.00 62.56 211 PRO A O 1
ATOM 1646 N N . TYR A 1 212 ? 3.918 -22.851 -0.046 1.00 80.50 212 TYR A N 1
ATOM 1647 C CA . TYR A 1 212 ? 4.133 -24.104 -0.759 1.00 80.50 212 TYR A CA 1
ATOM 1648 C C . TYR A 1 212 ? 2.963 -24.334 -1.716 1.00 80.50 212 TYR A C 1
ATOM 1650 O O . TYR A 1 212 ? 1.806 -24.293 -1.306 1.00 80.50 212 TYR A O 1
ATOM 1658 N N . LYS A 1 213 ? 3.271 -24.559 -2.996 1.00 84.00 213 LYS A N 1
ATOM 1659 C CA . LYS A 1 213 ? 2.305 -24.917 -4.045 1.00 84.00 213 LYS A CA 1
ATOM 1660 C C . LYS A 1 213 ? 1.193 -23.887 -4.309 1.00 84.00 213 LYS A C 1
ATOM 1662 O O . LYS A 1 213 ? 0.124 -24.247 -4.765 1.00 84.00 213 LYS A O 1
ATOM 1667 N N . VAL A 1 214 ? 1.456 -22.588 -4.147 1.00 81.88 214 VAL A N 1
ATOM 1668 C CA . VAL A 1 214 ? 0.480 -21.519 -4.488 1.00 81.88 214 VAL A CA 1
ATOM 1669 C C . VAL A 1 214 ? 0.293 -21.243 -5.980 1.00 81.88 214 VAL A C 1
ATOM 1671 O O . VAL A 1 214 ? -0.678 -20.603 -6.367 1.00 81.88 214 VAL A O 1
ATOM 1674 N N . LYS A 1 215 ? 1.219 -21.690 -6.833 1.00 88.06 215 LYS A N 1
ATOM 1675 C CA . LYS A 1 215 ? 1.130 -21.516 -8.289 1.00 88.06 215 LYS A CA 1
ATOM 1676 C C . LYS A 1 215 ? 1.653 -22.737 -9.033 1.00 88.06 215 LYS A C 1
ATOM 1678 O O . LYS A 1 215 ? 2.480 -23.480 -8.495 1.00 88.06 215 LYS A O 1
ATOM 1683 N N . MET A 1 216 ? 1.194 -22.913 -10.274 1.00 90.94 216 MET A N 1
ATOM 1684 C CA . MET A 1 216 ? 1.617 -24.010 -11.146 1.00 90.94 216 MET A CA 1
ATOM 1685 C C . MET A 1 216 ? 3.108 -23.922 -11.484 1.00 90.94 216 MET A C 1
ATOM 1687 O O . MET A 1 216 ? 3.668 -22.848 -11.716 1.00 90.94 216 MET A O 1
ATOM 1691 N N . CYS A 1 217 ? 3.757 -25.078 -11.538 1.00 91.81 217 CYS A N 1
ATOM 1692 C CA . CYS A 1 217 ? 5.154 -25.208 -11.908 1.00 91.81 217 CYS A CA 1
ATOM 1693 C C . CYS A 1 217 ? 5.322 -25.012 -13.416 1.00 91.81 217 CYS A C 1
ATOM 1695 O O . CYS A 1 217 ? 5.067 -25.919 -14.205 1.00 91.81 217 CYS A O 1
ATOM 1697 N N . GLN A 1 218 ? 5.828 -23.849 -13.822 1.00 91.94 218 GLN A N 1
ATOM 1698 C CA . GLN A 1 218 ? 6.119 -23.553 -15.231 1.00 91.94 218 GLN A CA 1
ATOM 1699 C C . GLN A 1 218 ? 7.103 -24.557 -15.854 1.00 91.94 218 GLN A C 1
ATOM 1701 O O . GLN A 1 218 ? 6.941 -24.963 -16.999 1.00 91.94 218 GLN A O 1
ATOM 1706 N N . HIS A 1 219 ? 8.087 -25.034 -15.086 1.00 92.38 219 HIS A N 1
ATOM 1707 C CA . HIS A 1 219 ? 9.033 -26.040 -15.573 1.00 92.38 219 HIS A CA 1
ATOM 1708 C C . HIS A 1 219 ? 8.375 -27.396 -15.823 1.00 92.38 219 HIS A C 1
ATOM 1710 O O . HIS A 1 219 ? 8.848 -28.135 -16.679 1.00 92.38 219 HIS A O 1
ATOM 1716 N N . LEU A 1 220 ? 7.307 -27.742 -15.097 1.00 92.38 220 LEU A N 1
ATOM 1717 C CA . LEU A 1 220 ? 6.555 -28.956 -15.398 1.00 92.38 220 LEU A CA 1
ATOM 1718 C C . LEU A 1 220 ? 5.757 -28.781 -16.687 1.00 92.38 220 LEU A C 1
ATOM 1720 O O . LEU A 1 220 ? 5.783 -29.677 -17.522 1.00 92.38 220 LEU A O 1
ATOM 1724 N N . LEU A 1 221 ? 5.107 -27.626 -16.865 1.00 87.81 221 LEU A N 1
ATOM 1725 C CA . LEU A 1 221 ? 4.361 -27.314 -18.089 1.00 87.81 221 LEU A CA 1
ATOM 1726 C C . LEU A 1 221 ? 5.255 -27.400 -19.335 1.00 87.81 221 LEU A C 1
ATOM 1728 O O . LEU A 1 221 ? 4.812 -27.852 -20.383 1.00 87.81 221 LEU A O 1
ATOM 1732 N N . ASN A 1 222 ? 6.535 -27.058 -19.186 1.00 90.31 222 ASN A N 1
ATOM 1733 C CA . ASN A 1 222 ? 7.533 -27.147 -20.250 1.00 90.31 222 ASN A CA 1
ATOM 1734 C C . ASN A 1 222 ? 8.253 -28.512 -20.320 1.00 90.31 222 ASN A C 1
ATOM 1736 O O . ASN A 1 222 ? 9.196 -28.660 -21.093 1.00 90.31 222 ASN A O 1
ATOM 1740 N N . GLY A 1 223 ? 7.872 -29.498 -19.497 1.00 89.56 223 GLY A N 1
ATOM 1741 C CA . GLY A 1 223 ? 8.466 -30.845 -19.485 1.00 89.56 223 GLY A CA 1
ATOM 1742 C C . GLY A 1 223 ? 9.888 -30.938 -18.910 1.00 89.56 223 GLY A C 1
ATOM 1743 O O . GLY A 1 223 ? 10.584 -31.924 -19.126 1.00 89.56 223 GLY A O 1
ATOM 1744 N N . GLN A 1 224 ? 10.347 -29.920 -18.182 1.00 93.56 224 GLN A N 1
ATOM 1745 C CA . GLN A 1 224 ? 11.735 -29.773 -17.718 1.00 93.56 224 GLN A CA 1
ATOM 1746 C C . GLN A 1 224 ? 11.888 -29.808 -16.187 1.00 93.56 224 GLN A C 1
ATOM 1748 O O . GLN A 1 224 ? 12.986 -29.599 -15.663 1.00 93.56 224 GLN A O 1
ATOM 1753 N N . CYS A 1 225 ? 10.815 -30.059 -15.431 1.00 92.81 225 CYS A N 1
ATOM 1754 C CA . CYS A 1 225 ? 10.900 -30.093 -13.972 1.00 92.81 225 CYS A CA 1
ATOM 1755 C C . CYS A 1 225 ? 11.648 -31.339 -13.473 1.00 92.81 225 CYS A C 1
ATOM 1757 O O . CYS A 1 225 ? 11.152 -32.457 -13.568 1.00 92.81 225 CYS A O 1
ATOM 1759 N N . ARG A 1 226 ? 12.816 -31.137 -12.851 1.00 93.75 226 ARG A N 1
ATOM 1760 C CA . ARG A 1 226 ? 13.635 -32.213 -12.254 1.00 93.75 226 ARG A CA 1
ATOM 1761 C C . ARG A 1 226 ? 13.351 -32.470 -10.771 1.00 93.75 226 ARG A C 1
ATOM 1763 O O . ARG A 1 226 ? 13.942 -33.363 -10.181 1.00 93.75 226 ARG A O 1
ATOM 1770 N N . LYS A 1 227 ? 12.478 -31.668 -10.153 1.00 86.62 227 LYS A N 1
ATOM 1771 C CA . LYS A 1 227 ? 12.220 -31.707 -8.702 1.00 86.62 227 LYS A CA 1
ATOM 1772 C C . LYS A 1 227 ? 11.165 -32.7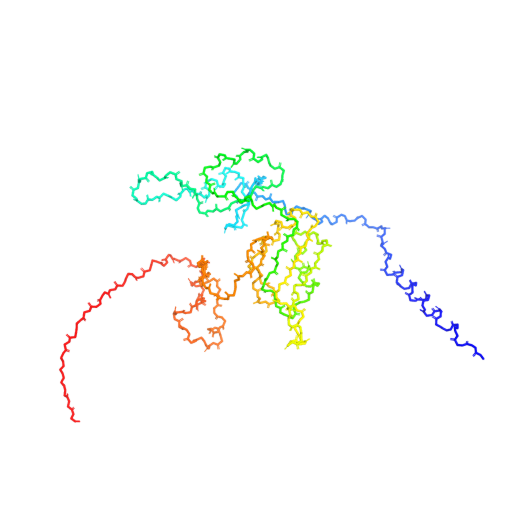40 -8.291 1.00 86.62 227 LYS A C 1
ATOM 1774 O O . LYS A 1 227 ? 11.032 -33.021 -7.103 1.00 86.62 227 LYS A O 1
ATOM 1779 N N . GLY A 1 228 ? 10.411 -33.302 -9.238 1.00 83.44 228 GLY A N 1
ATOM 1780 C CA . GLY A 1 228 ? 9.365 -34.284 -8.937 1.00 83.44 228 GLY A CA 1
ATOM 1781 C C . GLY A 1 228 ? 8.396 -33.793 -7.853 1.00 83.44 228 GLY A C 1
ATOM 1782 O O . GLY A 1 228 ? 7.990 -32.633 -7.858 1.00 83.44 228 GLY A O 1
ATOM 1783 N N . THR A 1 229 ? 8.070 -34.654 -6.892 1.00 80.94 229 THR A N 1
ATOM 1784 C CA . THR A 1 229 ? 7.156 -34.360 -5.769 1.00 80.94 229 THR A CA 1
ATOM 1785 C C . THR A 1 229 ? 7.724 -33.383 -4.736 1.00 80.94 229 THR A C 1
ATOM 1787 O O . THR A 1 229 ? 6.967 -32.783 -3.977 1.00 80.94 229 THR A O 1
ATOM 1790 N N . SER A 1 230 ? 9.044 -33.171 -4.731 1.00 80.88 230 SER A N 1
ATOM 1791 C CA . SER A 1 230 ? 9.716 -32.191 -3.863 1.00 80.88 230 SER A CA 1
ATOM 1792 C C . SER A 1 230 ? 9.664 -30.760 -4.410 1.00 80.88 230 SER A C 1
ATOM 1794 O O . SER A 1 230 ? 10.185 -29.827 -3.795 1.00 80.88 230 SER A O 1
ATOM 1796 N N . CYS A 1 231 ? 9.042 -30.557 -5.575 1.00 86.50 231 CYS A N 1
ATOM 1797 C CA . CYS A 1 231 ? 8.861 -29.230 -6.136 1.00 86.50 231 CYS A CA 1
ATOM 1798 C C . CYS A 1 231 ? 7.988 -28.363 -5.217 1.00 86.50 231 CYS A C 1
ATOM 1800 O O . CYS A 1 231 ? 6.932 -28.782 -4.752 1.00 86.50 231 CYS A O 1
ATOM 1802 N N . SER A 1 232 ? 8.419 -27.124 -4.983 1.00 84.62 232 SER A N 1
ATOM 1803 C CA . SER A 1 232 ? 7.674 -26.144 -4.182 1.00 84.62 232 SER A CA 1
ATOM 1804 C C . SER A 1 232 ? 6.499 -25.504 -4.934 1.00 84.62 232 SER A C 1
ATOM 1806 O O . SER A 1 232 ? 5.781 -24.692 -4.357 1.00 84.62 232 SER A O 1
ATOM 1808 N N . PHE A 1 233 ? 6.310 -25.847 -6.212 1.00 89.69 233 PHE A N 1
ATOM 1809 C CA . PHE A 1 233 ? 5.239 -25.366 -7.085 1.00 89.69 233 PHE A CA 1
ATOM 1810 C C . PHE A 1 233 ? 4.300 -26.512 -7.456 1.00 89.69 233 PHE A C 1
ATOM 1812 O O . PHE A 1 233 ? 4.741 -27.654 -7.571 1.00 89.69 233 PHE A O 1
ATOM 1819 N N . ALA A 1 234 ? 3.026 -26.193 -7.678 1.00 91.81 234 ALA A N 1
ATOM 1820 C CA . ALA A 1 234 ? 1.993 -27.174 -7.973 1.00 91.81 234 ALA A CA 1
ATOM 1821 C C . ALA A 1 234 ? 2.244 -27.850 -9.328 1.00 91.81 234 ALA A C 1
ATOM 1823 O O . ALA A 1 234 ? 2.415 -27.191 -10.355 1.00 91.81 234 ALA A O 1
ATOM 1824 N N . HIS A 1 235 ? 2.284 -29.175 -9.335 1.00 93.06 235 HIS A N 1
ATOM 1825 C CA . HIS A 1 235 ? 2.394 -29.989 -10.545 1.00 93.06 235 HIS A CA 1
ATOM 1826 C C . HIS A 1 235 ? 1.024 -30.340 -11.138 1.00 93.06 235 HIS A C 1
ATOM 1828 O O . HIS A 1 235 ? 0.915 -30.657 -12.320 1.00 93.06 235 HIS A O 1
ATOM 1834 N N . HIS A 1 236 ? -0.032 -30.193 -10.344 1.00 87.56 236 HIS A N 1
ATOM 1835 C CA . HIS A 1 236 ? -1.413 -30.375 -10.765 1.00 87.56 236 HIS A CA 1
ATOM 1836 C C . HIS A 1 236 ? -2.291 -29.273 -10.160 1.00 87.56 236 HIS A C 1
ATOM 1838 O O . HIS A 1 236 ? -1.979 -28.793 -9.073 1.00 87.56 236 HIS A O 1
ATOM 1844 N N . PRO A 1 237 ? -3.404 -28.876 -10.798 1.00 84.62 237 PRO A N 1
ATOM 1845 C CA . PRO A 1 237 ? -4.327 -27.886 -10.234 1.00 84.62 237 PRO A CA 1
ATOM 1846 C C . PRO A 1 237 ? -4.847 -28.246 -8.834 1.00 84.62 237 PRO A C 1
ATOM 1848 O O . PRO A 1 237 ? -5.096 -27.368 -8.020 1.00 84.62 237 PRO A O 1
ATOM 1851 N N . GLN A 1 238 ? -4.953 -29.540 -8.532 1.00 83.44 238 GLN A N 1
ATOM 1852 C CA . GLN A 1 238 ? -5.347 -30.081 -7.229 1.00 83.44 238 GLN A CA 1
ATOM 1853 C C . GLN A 1 238 ? -4.310 -29.820 -6.126 1.00 83.44 238 GLN A C 1
ATOM 1855 O O . GLN A 1 238 ? -4.622 -29.927 -4.948 1.00 83.44 238 GLN A O 1
ATOM 1860 N N . GLU A 1 239 ? -3.071 -29.505 -6.500 1.00 84.56 239 GLU A N 1
ATOM 1861 C CA . GLU A 1 239 ? -2.016 -29.130 -5.564 1.00 84.56 239 GLU A CA 1
ATOM 1862 C C . GLU A 1 239 ? -2.058 -27.644 -5.181 1.00 84.56 239 GLU A C 1
ATOM 1864 O O . GLU A 1 239 ? -1.362 -27.246 -4.248 1.00 84.56 239 GLU A O 1
ATOM 1869 N N . LEU A 1 240 ? -2.854 -26.833 -5.890 1.00 83.69 240 LEU A N 1
ATOM 1870 C CA . LEU A 1 240 ? -3.054 -25.428 -5.563 1.00 83.69 240 LEU A CA 1
ATOM 1871 C C . LEU A 1 240 ? -3.989 -25.291 -4.349 1.00 83.69 240 LEU A C 1
ATOM 1873 O O . LEU A 1 240 ? -5.001 -25.995 -4.265 1.00 83.69 240 LEU A O 1
ATOM 1877 N N . PRO A 1 241 ? -3.716 -24.355 -3.428 1.00 67.31 241 PRO A N 1
ATOM 1878 C CA . PRO A 1 241 ? -4.624 -24.056 -2.331 1.00 67.31 241 PRO A CA 1
ATOM 1879 C C . PRO A 1 241 ? -5.963 -23.554 -2.891 1.00 67.31 241 PRO A C 1
ATOM 1881 O O . PRO A 1 241 ? -6.025 -22.510 -3.534 1.00 67.31 241 PRO A O 1
ATOM 1884 N N . GLY A 1 242 ? -7.020 -24.348 -2.687 1.00 66.12 242 GLY A N 1
ATOM 1885 C CA . GLY A 1 242 ? -8.359 -24.148 -3.263 1.00 66.12 242 GLY A CA 1
ATOM 1886 C C . GLY A 1 242 ? -8.913 -25.381 -3.993 1.00 66.12 242 GLY A C 1
ATOM 1887 O O . GLY A 1 242 ? -10.127 -25.520 -4.125 1.00 66.12 242 GLY A O 1
ATOM 1888 N N . GLY A 1 243 ? -8.056 -26.324 -4.399 1.00 54.25 243 GLY A N 1
ATOM 1889 C CA . GLY A 1 243 ? -8.464 -27.638 -4.906 1.0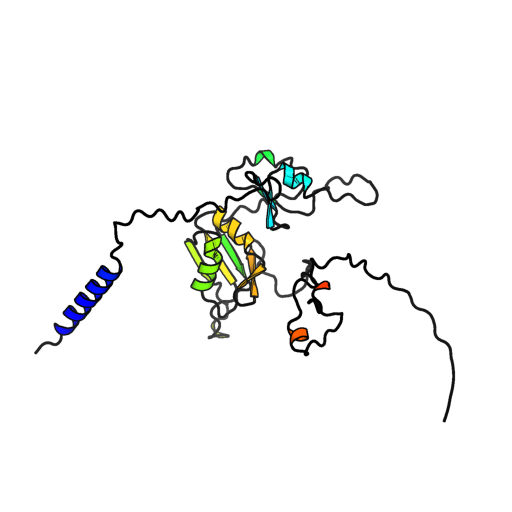0 54.25 243 GLY A CA 1
ATOM 1890 C C . GLY A 1 243 ? -8.679 -28.616 -3.752 1.00 54.25 243 GLY A C 1
ATOM 1891 O O . GLY A 1 243 ? -7.741 -29.270 -3.313 1.00 54.25 243 GLY A O 1
ATOM 1892 N N . GLY A 1 244 ? -9.894 -28.674 -3.205 1.00 49.97 244 GLY A N 1
ATOM 1893 C CA . GLY A 1 244 ? -10.214 -29.393 -1.967 1.00 49.97 244 GLY A CA 1
ATOM 1894 C C . GLY A 1 244 ? -9.626 -30.808 -1.837 1.00 49.97 244 GLY A C 1
ATOM 1895 O O . GLY A 1 244 ? -10.047 -31.730 -2.530 1.00 49.97 244 GLY A O 1
ATOM 1896 N N . LYS A 1 245 ? -8.697 -30.976 -0.887 1.00 39.78 245 LYS A N 1
ATOM 1897 C CA . LYS A 1 245 ? -8.769 -31.848 0.305 1.00 39.78 245 LYS A CA 1
ATOM 1898 C C . LYS A 1 245 ? -7.505 -31.648 1.154 1.00 39.78 245 LYS A C 1
ATOM 1900 O O . LYS A 1 245 ? -6.406 -31.503 0.634 1.00 39.78 245 LYS A O 1
ATOM 1905 N N . VAL A 1 246 ? -7.698 -31.635 2.472 1.00 41.81 246 VAL A N 1
ATOM 1906 C CA . VAL A 1 246 ? -6.664 -31.549 3.512 1.00 41.81 246 VAL A CA 1
ATOM 1907 C C . VAL A 1 246 ? -5.585 -32.607 3.264 1.00 41.81 246 VAL A C 1
ATOM 1909 O O . VAL A 1 246 ? -5.870 -33.802 3.329 1.00 41.81 246 VAL A O 1
ATOM 1912 N N . HIS A 1 247 ? -4.345 -32.187 3.002 1.00 41.81 247 HIS A N 1
ATOM 1913 C CA . HIS A 1 247 ? -3.208 -33.096 3.095 1.00 41.81 247 HIS A CA 1
ATOM 1914 C C . HIS A 1 247 ? -2.811 -33.205 4.566 1.00 41.81 247 HIS A C 1
ATOM 1916 O O . HIS A 1 247 ? -2.064 -32.381 5.091 1.00 41.81 247 HIS A O 1
ATOM 1922 N N . VAL A 1 248 ? -3.351 -34.224 5.234 1.00 46.44 248 VAL A N 1
ATOM 1923 C CA . VAL A 1 248 ? -2.751 -34.763 6.455 1.00 46.44 248 VAL A CA 1
ATOM 1924 C C . VAL A 1 248 ? -1.373 -35.303 6.048 1.00 46.44 248 VAL A C 1
ATOM 1926 O O . VAL A 1 248 ? -1.312 -36.089 5.097 1.00 46.44 248 VAL A O 1
ATOM 1929 N N . PRO A 1 249 ? -0.269 -34.882 6.688 1.00 49.69 249 PRO A N 1
ATOM 1930 C CA . PRO A 1 249 ? 1.049 -35.409 6.358 1.00 49.69 249 PRO A CA 1
ATOM 1931 C C . PRO A 1 249 ? 1.052 -36.927 6.590 1.00 49.69 249 PRO A C 1
ATOM 1933 O O . PRO A 1 249 ? 0.576 -37.370 7.640 1.00 49.69 249 PRO A O 1
ATOM 1936 N N . PRO A 1 250 ? 1.572 -37.754 5.666 1.00 45.50 250 PRO A N 1
ATOM 1937 C CA . PRO A 1 250 ? 1.762 -39.162 5.961 1.00 45.50 250 PRO A CA 1
ATOM 1938 C C . PRO A 1 250 ? 2.792 -39.286 7.087 1.00 45.50 250 PRO A C 1
ATOM 1940 O O . PRO A 1 250 ? 3.972 -38.969 6.919 1.00 45.50 250 PRO A O 1
ATOM 1943 N N . SER A 1 251 ? 2.321 -39.742 8.248 1.00 42.88 251 SER A N 1
ATOM 1944 C CA . SER A 1 251 ? 3.155 -40.280 9.314 1.00 42.88 251 SER A CA 1
ATOM 1945 C C . SER A 1 251 ? 4.114 -41.315 8.725 1.00 42.88 251 SER A C 1
ATOM 1947 O O . SER A 1 251 ? 3.704 -42.220 7.997 1.00 42.88 251 SER A O 1
ATOM 1949 N N . ALA A 1 252 ? 5.401 -41.168 9.027 1.00 48.91 252 ALA A N 1
ATOM 1950 C CA . ALA A 1 252 ? 6.425 -42.125 8.643 1.00 48.91 252 ALA A CA 1
ATOM 1951 C C . ALA A 1 252 ? 6.095 -43.534 9.174 1.00 48.91 252 ALA A C 1
ATOM 1953 O O . ALA A 1 252 ? 5.766 -43.665 10.355 1.00 48.91 252 ALA A O 1
ATOM 1954 N N . PRO A 1 253 ? 6.272 -44.606 8.383 1.00 45.00 253 PRO A N 1
ATOM 1955 C CA . PRO A 1 253 ? 6.499 -45.927 8.929 1.00 45.00 253 PRO A CA 1
ATOM 1956 C C . PRO A 1 253 ? 8.005 -46.197 9.002 1.00 45.00 253 PRO A C 1
ATOM 1958 O O . PRO A 1 253 ? 8.747 -46.058 8.028 1.00 45.00 253 PRO A O 1
ATOM 1961 N N . GLY A 1 254 ? 8.440 -46.571 10.202 1.00 39.00 254 GLY A N 1
ATOM 1962 C CA . GLY A 1 254 ? 9.816 -46.902 10.528 1.00 39.00 254 GLY A CA 1
ATOM 1963 C C . GLY A 1 254 ? 10.376 -48.117 9.784 1.00 39.00 254 GLY A C 1
ATOM 1964 O O . GLY A 1 254 ? 9.692 -49.101 9.512 1.00 39.00 254 GLY A O 1
ATOM 1965 N N . GLN A 1 255 ? 11.669 -48.013 9.496 1.00 51.38 255 GLN A N 1
ATOM 1966 C CA . GLN A 1 255 ? 12.721 -48.985 9.797 1.00 51.38 255 GLN A CA 1
ATOM 1967 C C . GLN A 1 255 ? 12.271 -50.411 10.170 1.00 51.38 255 GLN A C 1
ATOM 1969 O O . GLN A 1 255 ? 11.776 -50.637 11.274 1.00 51.38 255 GLN A O 1
ATOM 1974 N N . LYS A 1 256 ? 12.575 -51.398 9.309 1.00 43.69 256 LYS A N 1
ATOM 1975 C CA . LYS A 1 256 ? 12.933 -52.750 9.768 1.00 43.69 256 LYS A CA 1
ATOM 1976 C C . LYS A 1 256 ? 13.884 -53.479 8.805 1.00 43.69 256 LYS A C 1
ATOM 1978 O O . LYS A 1 256 ? 13.568 -53.663 7.640 1.00 43.69 256 LYS A O 1
ATOM 1983 N N . HIS A 1 257 ? 15.049 -53.810 9.369 1.00 39.53 257 HIS A N 1
ATOM 1984 C CA . HIS A 1 257 ? 15.840 -55.048 9.306 1.00 39.53 257 HIS A CA 1
ATOM 1985 C C . HIS A 1 257 ? 15.874 -55.880 8.013 1.00 39.53 257 HIS A C 1
ATOM 1987 O O . HIS A 1 257 ? 14.849 -56.289 7.481 1.00 39.53 257 HIS A O 1
ATOM 1993 N N . GLY A 1 258 ? 17.099 -56.193 7.577 1.00 41.75 258 GLY A N 1
ATOM 1994 C CA . GLY A 1 258 ? 17.373 -57.103 6.472 1.00 41.75 258 GLY A CA 1
ATOM 1995 C C . GLY A 1 258 ? 17.190 -58.580 6.804 1.00 41.75 258 GLY A C 1
ATOM 1996 O O . GLY A 1 258 ? 16.962 -58.941 7.953 1.00 41.75 258 GLY A O 1
ATOM 1997 N N . VAL A 1 259 ? 17.362 -59.402 5.769 1.00 42.06 259 VAL A N 1
ATOM 1998 C CA . VAL A 1 259 ? 17.854 -60.781 5.832 1.00 42.06 259 VAL A CA 1
ATOM 1999 C C . VAL A 1 259 ? 18.576 -61.107 4.521 1.00 42.06 259 VAL A C 1
ATOM 2001 O O . VAL A 1 259 ? 18.101 -60.792 3.432 1.00 42.06 259 VAL A O 1
ATOM 2004 N N . ASP A 1 260 ? 19.774 -61.643 4.710 1.00 41.88 260 ASP A N 1
ATOM 2005 C CA . ASP A 1 260 ? 20.468 -62.707 3.989 1.00 41.88 260 ASP A CA 1
ATOM 2006 C C . ASP A 1 260 ? 20.110 -63.070 2.538 1.00 41.88 260 ASP A C 1
ATOM 2008 O O . ASP A 1 260 ? 18.992 -63.452 2.208 1.00 41.88 260 ASP A O 1
ATOM 2012 N N . GLY A 1 261 ? 21.179 -63.225 1.748 1.00 38.16 261 GLY A N 1
ATOM 2013 C CA . GLY A 1 261 ? 21.472 -64.567 1.241 1.00 38.16 261 GLY A CA 1
ATOM 2014 C C . GLY A 1 261 ? 21.393 -64.787 -0.270 1.00 38.16 261 GLY A C 1
ATOM 2015 O O . GLY A 1 261 ? 20.383 -65.244 -0.784 1.00 38.16 261 GLY A O 1
ATOM 2016 N N . GLY A 1 262 ? 22.553 -64.672 -0.925 1.00 35.94 262 GLY A N 1
ATOM 2017 C CA . GLY A 1 262 ? 23.110 -65.833 -1.628 1.00 35.94 262 GLY A CA 1
ATOM 2018 C C . GLY A 1 262 ? 23.045 -65.878 -3.158 1.00 35.94 262 GLY A C 1
ATOM 2019 O O . GLY A 1 262 ? 22.002 -66.187 -3.709 1.00 35.94 262 GLY A O 1
ATOM 2020 N N . PHE A 1 263 ? 24.246 -65.744 -3.754 1.00 42.25 263 PHE A N 1
ATOM 2021 C CA . PHE A 1 263 ? 24.843 -66.561 -4.838 1.00 42.25 263 PHE A CA 1
ATOM 2022 C C . PHE A 1 263 ? 24.087 -66.652 -6.187 1.00 42.25 263 PHE A C 1
ATOM 2024 O O . PHE A 1 263 ? 22.876 -66.755 -6.243 1.00 42.25 263 PHE A O 1
ATOM 2031 N N . ARG A 1 264 ? 24.698 -66.707 -7.374 1.00 41.41 264 ARG A N 1
ATOM 2032 C CA . ARG A 1 264 ? 25.974 -67.251 -7.893 1.00 41.41 264 ARG A CA 1
ATOM 2033 C C . ARG A 1 264 ? 25.911 -66.958 -9.424 1.00 41.41 264 ARG A C 1
ATOM 2035 O O . ARG A 1 264 ? 24.802 -66.815 -9.931 1.00 41.41 264 ARG A O 1
ATOM 2042 N N . TRP A 1 265 ? 26.952 -66.848 -10.245 1.00 47.88 265 TRP A N 1
ATOM 2043 C CA . TRP A 1 265 ? 28.286 -67.442 -10.313 1.00 47.88 265 TRP A CA 1
ATOM 2044 C C . TRP A 1 265 ? 29.240 -66.455 -10.985 1.00 47.88 265 TRP A C 1
ATOM 2046 O O . TRP A 1 265 ? 28.756 -65.695 -11.854 1.00 47.88 265 TRP A O 1
#

Radius of g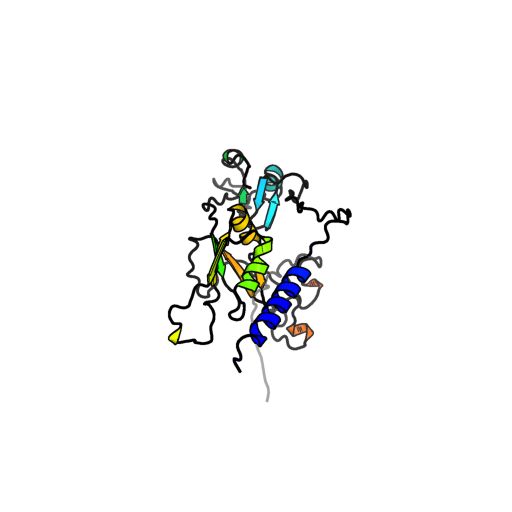yration: 28.1 Å; Cα contacts (8 Å, |Δi|>4): 314; chains: 1; bounding box: 55×105×76 Å

Sequence (265 aa):
MNPSFFNRRKRDAEQEKLKKKWQIDEDSDEEDSLDPSETLTCCTCRGEPDLRCNDCCSYFCSQHFVESHPLDVDDGGREVESVKSKHRFRVLVGVLESKFDDMPVGWRVDDELSRVVIVANISFEVGEEEVRTFLARAGNITDFQFIKHGDAAKKPNMLHNGSARVQFESVKGAACALGLHGLDLHGRPLRVLTVGQSMNGGGGSSSRSVPYKVKMCQHLLNGQCRKGTSCSFAHHPQELPGGGKVHVPPSAPGQKHGVDGGFRW

Mean predicted aligned error: 20.66 Å

Secondary structure (DSSP, 8-state):
--TTSHHHHHHHHHHHHHHHTT--------------------TTT-S--SEEETTT--EE-HHHHHHHS-----TT----S----S-EEEEPTTS-GGGGTT-SSSEE------SEEEEES--TT--HHHHHHHHHTT--EEEEEE---TTGGG-TT--SSSEEEEEESSHHHHHHHHTTTT-EETTEE-EEEETTS-----S---S----TTSSB-HHHHTT----GGG-SSBSSGGGSTTSS------PPPP-----------

InterPro domains:
  IPR000504 RNA recognition motif domain [PF00076] (117-191)
  IPR000504 RNA recognition motif domain [PS50102] (115-197)
  IPR000504 RNA recognition motif domain [SM00360] (116-193)
  IPR000571 Zinc finger, CCCH-type [PS50103] (211-238)
  IPR012677 Nucleotide-binding alpha-beta plait domain superfamily [G3DSA:3.30.70.330] (110-195)
  IPR035979 RNA-binding domain superfamily [SSF54928] (76-192)
  IPR036855 Zinc finger, C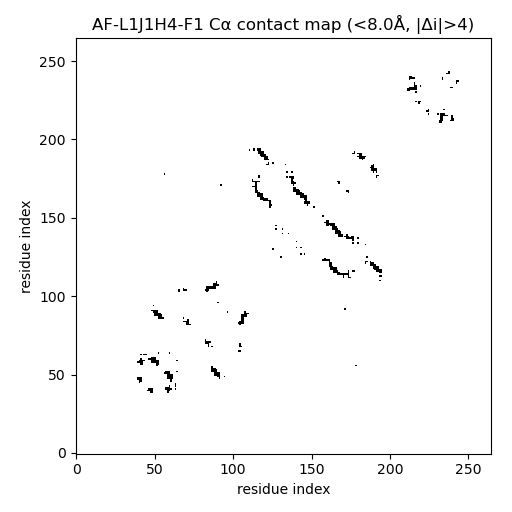CCH-type superfamily [SSF90229] (210-240)

Foldseek 3Di:
DDPPPVVVVVVVVVVVVVVVVPPDPPDDPDPPPPDPDPPQAAPPPRHHFFKAWLVVLHTHHLVVVPVVQDWPDDPVRDDDPDTAGQIAMETDPPDDPVVCPVRNHHHYDPPVLALKKKKAQADQPDDPVLVLVVLCVLAAWDDKAAAADPPCVVPVSGPGPRMMMTGHPDSSSLVSSSSQAQPDDPNTGMHIGHPPPDPPCDDDDDDDPPQAAQAADPCLVVVRDPCPPVDSHDPDPCSHVPNDDDPPDPDDDDDDDDDDDDDDD

Nearest PDB structures (foldseek):
  2f9d-assembly1_A  TM=8.696E-01  e=4.938E-06  Homo sapiens
  7q4o-assembly1_F  TM=8.442E-01  e=8.682E-06  Homo sapiens
  7wrn-assembly1_A  TM=7.989E-01  e=7.793E-05  Homo sapiens
  2hzc-assembly1_A  TM=7.446E-01  e=1.761E-04  Homo sapiens
  3vai-assembly1_A  TM=6.176E-01  e=7.659E-06  Homo sapiens

pLDDT: mean 70.77, std 17.66, range [35.94, 95.25]